Protein 7W0Q (pdb70)

Solvent-accessible surface area: 8941 Å² total; per-residue (Å²): 77,112,153,31,150,2,52,2,36,64,54,5,2,1,25,109,15,70,38,39,182,74,52,28,9,4,122,15,11,143,187,54,125,147,68,88,146,57,121,44,13,2,70,39,3,5,0,0,2,1,66,64,18,14,83,82,19,93,31,21,7,37,0,44,7,3,83,134,56,4,0,0,0,1,0,0,60,54,65,3,106,31,90,28,77,2,66,19,22,26,113,50,0,1,18,0,1,9,9,17,55,63,82,20,36,0,7,30,40,126,132,78,32,87,31,122,15,62,106,0,48,76,0,58,0,13,0,10,30,125,83,2,9,0,13,0,50,0,31,107,87,92,66,105,14,53,43,12,159,36,120,36,180,67,110,0,19,0,0,2,0,0,7,22,71,48,7,77,0,68,6,88,98,206,74,82,79,166,94,8,93,86,2

Foldseek 3Di:
DEEDDWAWDVQQFAQQWDADPRRFKIFGHDDGDPDDDDQNHQHPFGKIWTPDWDDAFKYKFKKFKWQDFFKKWAKFFSVQHRPDDDDCEVVSGHFIWGQHPNFIWGRHPPDTHTWDDPGAGMKMWMAHQPQAKIWIARPVVRHTTDMDGGNDDHIMTIMMGGGDRPIMMGGDD/DDDDDVVVVD

CATH classification: 2.60.120.920

GO terms:
  GO:0061630 ubiquitin protein ligase activity (F, IDA)
  GO:0005737 cytoplasm (C, IDA)
  GO:0140374 antiviral innate immune response (P, IDA)
  GO:0061630 ubiquitin protein ligase activity (F, EXP)
  GO:0005634 nucleus (C, EXP)
  GO:0005737 cytoplasm (C, EXP)
  GO:0005794 Golgi apparatus (C, EXP)
  GO:0005515 protein binding (F, IPI)
  GO:0005634 nucleus (C, IDA)

Nearest PDB structures (foldseek):
  7y3c-assembly1_A  TM=9.987E-01  e=6.145E-33  Homo sapiens
  7y3a-assembly2_C  TM=9.945E-01  e=2.227E-32  Homo sapiens
  7y3a-assembly1_B  TM=9.935E-01  e=2.000E-32  Homo sapiens
  8a5m-assembly2_B  TM=9.994E-01  e=1.308E-31  Homo sapiens
  7ovx-assembly1_A  TM=9.988E-01  e=5.874E-31  Homo sapiens

B-factor: mean 15.02, std 7.55, range [5.85, 55.12]

Sequence (183 aa):
EEKVELTLDPDTANPRLILSLDLKGVRLGERAQDLPNHPCRFDTNTRVLASCGFSSGRHHWEVEVGSKDGWAFGVARESVRRKGLTPFTPEEGVWALQLNGGQYWAVTSPERSPLSCGHLSRVRVALDLEVGAVSFYAVEDMRHLYTFRVNFQERRVFPLFSVCSTGTYLRIWPVGTTLEALFQ

Secondary structure (DSSP, 8-state):
--B----B-TTTS-TTEEE-TTS-EEEE-SS---PPP-TTS-SSS-EEEBS--BSSSEEEEEEEE-SSS-EEEEEEETT---SS----SGGGTEEEEEEETTEEEE--SSS-EE------SEEEEE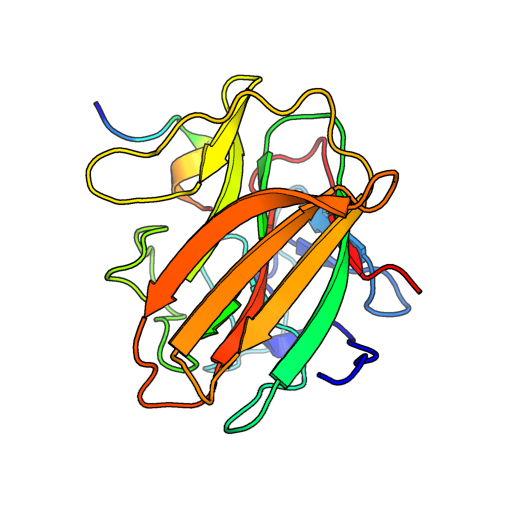EETTTTEEEEEETTTTEEEEEEE----S-EEEEEEE-STT--EEE--/----TGGGG-

Radius of gyration: 14.8 Å; Cα contacts (8 Å, |Δi|>4): 487; chains: 2; bounding box: 40×33×38 Å

Structure (mmCIF, N/CA/C/O backbone):
data_7W0Q
#
_entry.id   7W0Q
#
_cell.length_a   70.486
_cell.length_b   53.178
_cell.length_c   46.744
_cell.angle_alpha   90.000
_cell.angle_beta   91.437
_cell.angle_gamma   90.000
#
_symmetry.space_group_name_H-M   'C 1 2 1'
#
loop_
_entity.id
_entity.type
_entity.pdbx_description
1 polymer 'E3 ubiquitin-protein ligase TRIM7'
2 polymer peptide
3 water water
#
loop_
_atom_site.group_PDB
_atom_site.id
_atom_site.type_symbol
_atom_site.label_atom_id
_atom_site.label_alt_id
_atom_site.label_comp_id
_atom_site.label_asym_id
_atom_site.label_entity_id
_atom_site.label_seq_id
_atom_site.pdbx_PDB_ins_code
_atom_site.Cartn_x
_atom_site.Cartn_y
_atom_site.Cartn_z
_atom_site.occupancy
_atom_site.B_iso_or_equiv
_atom_site.auth_seq_id
_atom_site.auth_comp_id
_atom_site.auth_asym_id
_atom_site.auth_atom_id
_atom_site.pdbx_PDB_model_num
ATOM 1 N N . GLU A 1 2 ? 32.08400 9.91948 2.74768 1.000 43.78518 339 GLU A N 1
ATOM 2 C CA . GLU A 1 2 ? 30.75845 10.49018 2.95840 1.000 41.10446 339 GLU A CA 1
ATOM 3 C C . GLU A 1 2 ? 30.09967 10.78451 1.62374 1.000 43.81993 339 GLU A C 1
ATOM 4 O O . GLU A 1 2 ? 30.75229 10.73941 0.58317 1.000 51.88602 339 GLU A O 1
ATOM 10 N N . GLU A 1 3 ? 28.80878 11.11131 1.65593 1.000 33.95888 340 GLU A N 1
ATOM 11 C CA . GLU A 1 3 ? 28.06987 11.35559 0.42006 1.000 32.83642 340 GLU A CA 1
ATOM 12 C C . GLU A 1 3 ? 26.86728 12.24189 0.70473 1.000 23.50032 340 GLU A C 1
ATOM 13 O O . GLU A 1 3 ? 26.01963 11.90420 1.54163 1.000 21.06685 340 GLU A O 1
ATOM 19 N N . LYS A 1 4 ? 26.79529 13.37037 0.00778 1.000 21.45175 341 LYS A N 1
ATOM 20 C CA . LYS A 1 4 ? 25.64251 14.25284 0.10204 1.000 20.33614 341 LYS A CA 1
ATOM 21 C C . LYS A 1 4 ? 24.43127 13.58849 -0.53383 1.000 17.94254 341 LYS A C 1
ATOM 22 O O . LYS A 1 4 ? 24.52405 13.02223 -1.62602 1.000 20.72036 341 LYS A O 1
ATOM 28 N N . VAL A 1 5 ? 23.28161 13.66099 0.14776 1.000 17.50610 342 VAL A N 1
ATOM 29 C CA . VAL A 1 5 ? 22.05640 13.05594 -0.36451 1.000 17.42463 342 VAL A CA 1
ATOM 30 C C . VAL A 1 5 ? 20.97721 14.12364 -0.48466 1.000 17.98447 342 VAL A C 1
ATOM 31 O O . VAL A 1 5 ? 20.89260 15.04903 0.33449 1.000 18.38765 342 VAL A O 1
ATOM 35 N N . GLU A 1 6 ? 20.13877 13.97545 -1.51688 1.000 19.40442 343 GLU A N 1
ATOM 36 C CA . GLU A 1 6 ? 18.99989 14.85359 -1.76909 1.000 17.76208 343 GLU A CA 1
ATOM 37 C C . GLU A 1 6 ? 17.74377 14.11695 -1.32813 1.000 17.95282 343 GLU A C 1
ATOM 38 O O . GLU A 1 6 ? 17.32560 13.14802 -1.97271 1.000 20.26670 343 GLU A O 1
ATOM 44 N N . LEU A 1 7 ? 17.13174 14.58231 -0.24547 1.000 14.40198 344 LEU A N 1
ATOM 45 C CA . LEU A 1 7 ? 16.02285 13.87062 0.37621 1.000 12.62959 344 LEU A CA 1
ATOM 46 C C . LEU A 1 7 ? 14.68915 14.52031 0.03771 1.000 12.61823 344 LEU A C 1
ATOM 47 O O . LEU A 1 7 ? 14.60054 15.73360 -0.16310 1.000 12.92119 344 LEU A O 1
ATOM 52 N N . THR A 1 8 ? 13.64022 13.69631 0.01845 1.000 11.01070 345 THR A N 1
ATOM 53 C CA . THR A 1 8 ? 12.26730 14.18363 0.01694 1.000 11.55008 345 THR A CA 1
ATOM 54 C C . THR A 1 8 ? 11.48163 13.45380 1.10201 1.000 10.52949 345 THR A C 1
ATOM 55 O O . THR A 1 8 ? 11.72284 12.27017 1.36236 1.000 11.51285 345 THR A O 1
ATOM 59 N N . LEU A 1 9 ? 10.55766 14.17351 1.73652 1.000 9.94334 346 LEU A N 1
ATOM 60 C CA . LEU A 1 9 ? 9.69339 13.57845 2.74286 1.000 9.79457 346 LEU A CA 1
ATOM 61 C C . LEU A 1 9 ? 8.75305 12.56079 2.10147 1.000 10.34957 346 LEU A C 1
ATOM 62 O O . LEU A 1 9 ? 8.30558 12.72288 0.96342 1.000 12.05739 346 LEU A O 1
ATOM 67 N N . ASP A 1 10 ? 8.44724 11.49315 2.84769 1.000 10.44173 347 ASP A N 1
ATOM 68 C CA . ASP A 1 10 ? 7.55738 10.43701 2.37989 1.000 9.61688 347 ASP A CA 1
ATOM 69 C C . ASP A 1 10 ? 6.16666 10.72302 2.93681 1.000 9.82657 347 ASP A C 1
ATOM 70 O O . ASP A 1 10 ? 5.91857 10.49131 4.13741 1.000 9.62202 347 ASP A O 1
ATOM 75 N N . PRO A 1 11 ? 5.22291 11.23357 2.13666 1.000 9.55367 348 PRO A N 1
ATOM 76 C CA . PRO A 1 11 ? 3.93308 11.66190 2.71231 1.000 11.66097 348 PRO A CA 1
ATOM 77 C C . PRO A 1 11 ? 3.09217 10.51670 3.23642 1.000 10.72637 348 PRO A C 1
ATOM 78 O O . PRO A 1 11 ? 2.17852 10.75426 4.03823 1.000 14.18560 348 PRO A O 1
ATOM 82 N N . ASP A 1 12 ? 3.38519 9.28265 2.86479 1.000 10.85822 349 ASP A N 1
ATOM 83 C CA . ASP A 1 12 ? 2.64902 8.16345 3.43230 1.000 11.29329 349 ASP A CA 1
ATOM 84 C C . ASP A 1 12 ? 3.13495 7.76780 4.82526 1.000 9.41947 349 ASP A C 1
ATOM 85 O O . ASP A 1 12 ? 2.40736 7.06291 5.54014 1.000 10.62575 349 ASP A O 1
ATOM 90 N N . THR A 1 13 ? 4.32450 8.20356 5.24012 1.000 8.81836 350 THR A N 1
ATOM 91 C CA . THR A 1 13 ? 4.72333 8.01007 6.62894 1.000 8.49938 350 THR A CA 1
ATOM 92 C C . THR A 1 13 ? 4.19412 9.10271 7.53427 1.000 7.31099 350 THR A C 1
ATOM 93 O O . THR A 1 13 ? 4.13635 8.90976 8.74678 1.000 7.64474 350 THR A O 1
ATOM 97 N N . ALA A 1 14 ? 3.81162 10.23940 6.98562 1.000 8.21659 351 ALA A N 1
ATOM 98 C CA . ALA A 1 14 ? 3.57802 11.42702 7.79321 1.000 7.82154 351 ALA A CA 1
ATOM 99 C C . ALA A 1 14 ? 2.30765 11.29345 8.63170 1.000 7.12782 351 ALA A C 1
ATOM 100 O O . ALA A 1 14 ? 1.22989 10.95235 8.12874 1.000 7.88919 351 ALA A O 1
ATOM 102 N N . ASN A 1 15 ? 2.42426 11.64336 9.90928 1.000 7.37265 352 ASN A N 1
ATOM 103 C CA . ASN A 1 15 ? 1.25152 11.83241 10.73536 1.000 7.93847 352 ASN A CA 1
ATOM 104 C C . ASN A 1 15 ? 0.27253 12.75465 10.01339 1.000 7.33866 352 ASN A C 1
ATOM 105 O O . ASN A 1 15 ? 0.68712 13.74652 9.40187 1.000 7.63936 352 ASN A O 1
ATOM 110 N N . PRO A 1 16 ? -1.02065 12.44214 10.03615 1.000 7.82136 353 PRO A N 1
ATOM 111 C CA . PRO A 1 16 ? -1.96682 13.17708 9.19507 1.000 8.16795 353 PRO A CA 1
ATOM 112 C C . PRO A 1 16 ? -2.21882 14.60914 9.63330 1.000 8.00979 353 PRO A C 1
ATOM 113 O O . PRO A 1 16 ? -2.91773 15.32963 8.91034 1.000 9.32640 353 PRO A O 1
ATOM 117 N N . ARG A 1 17 ? -1.66840 15.04885 10.78308 1.000 8.01252 354 ARG A N 1
ATOM 118 C CA . ARG A 1 17 ? -1.72236 16.43970 11.20813 1.000 8.54470 354 ARG A CA 1
ATOM 119 C C . ARG A 1 17 ? -0.61082 17.26241 10.58384 1.000 8.15567 354 ARG A C 1
ATOM 120 O O . ARG A 1 17 ? -0.66841 18.48765 10.61357 1.000 9.43892 354 ARG A O 1
ATOM 128 N N . LEU A 1 18 ? 0.43248 16.61581 10.07083 1.000 8.77132 355 LEU A N 1
ATOM 129 C CA . LEU A 1 18 ? 1.55733 17.35358 9.52084 1.000 8.75206 355 LEU A CA 1
ATOM 130 C C . LEU A 1 18 ? 1.19802 17.95690 8.17047 1.000 8.10896 355 LEU A C 1
ATOM 131 O O . LEU A 1 18 ? 0.49716 17.34261 7.35384 1.000 10.19611 355 LEU A O 1
ATOM 136 N N . ILE A 1 19 ? 1.69436 19.15844 7.93146 1.000 8.70052 356 ILE A N 1
ATOM 137 C CA . ILE A 1 19 ? 1.51113 19.86056 6.66854 1.000 9.11070 356 ILE A CA 1
ATOM 138 C C . ILE A 1 19 ? 2.84407 19.82861 5.94754 1.000 8.92868 356 ILE A C 1
ATOM 139 O O . ILE A 1 19 ? 3.83507 20.38953 6.43662 1.000 9.53417 356 ILE A O 1
ATOM 144 N N . LEU A 1 20 ? 2.88170 19.15817 4.80365 1.000 9.72544 357 LEU A N 1
ATOM 145 C CA . LEU A 1 20 ? 4.10714 19.00016 4.02615 1.000 9.93018 357 LEU A CA 1
ATOM 146 C C . LEU A 1 20 ? 4.07213 19.94757 2.84249 1.000 9.20275 357 LEU A C 1
ATOM 147 O O . LEU A 1 20 ? 3.04258 20.07806 2.16546 1.000 11.14075 357 LEU A O 1
ATOM 152 N N . SER A 1 21 ? 5.20605 20.58576 2.57791 1.000 10.14661 358 SER A N 1
ATOM 153 C CA . SER A 1 21 ? 5.26873 21.45361 1.41157 1.000 11.19255 358 SER A CA 1
ATOM 154 C C . SER A 1 21 ? 5.07412 20.63281 0.13193 1.000 9.75463 358 SER A C 1
ATOM 155 O O . SER A 1 21 ? 5.30510 19.42635 0.08606 1.000 11.23485 358 SER A O 1
ATOM 158 N N . LEU A 1 22 ? 4.67148 21.32085 -0.94440 1.000 11.55367 359 LEU A N 1
ATOM 159 C CA . LEU A 1 22 ? 4.43925 20.64744 -2.22518 1.000 12.27547 359 LEU A CA 1
ATOM 160 C C . LEU A 1 22 ? 5.69486 19.93879 -2.71102 1.000 12.36639 359 LEU A C 1
ATOM 161 O O . LEU A 1 22 ? 5.62258 18.80876 -3.21475 1.000 13.25204 359 LEU A O 1
ATOM 166 N N . ASP A 1 23 ? 6.85504 20.57541 -2.54757 1.000 11.41217 360 ASP A N 1
ATOM 167 C CA . ASP A 1 23 ? 8.12191 19.98660 -2.97566 1.000 12.67119 360 ASP A CA 1
ATOM 168 C C . ASP A 1 23 ? 8.63805 18.93421 -2.00570 1.000 11.89142 360 ASP A C 1
ATOM 169 O O . ASP A 1 23 ? 9.73963 18.42208 -2.20836 1.000 11.85781 360 ASP A O 1
ATOM 174 N N . LEU A 1 24 ? 7.89184 18.62368 -0.94884 1.000 11.56609 361 LEU A N 1
ATOM 175 C CA . LEU A 1 24 ? 8.22203 17.53419 -0.03140 1.000 11.17764 361 LEU A CA 1
ATOM 176 C C . LEU A 1 24 ? 9.53382 17.77681 0.71136 1.000 10.39179 361 LEU A C 1
ATOM 177 O O . LEU A 1 24 ? 10.21376 16.82941 1.11076 1.000 12.21759 361 LEU A O 1
ATOM 182 N N . LYS A 1 25 ? 9.88879 19.04478 0.92091 1.000 10.82276 362 LYS A N 1
ATOM 183 C CA . LYS A 1 25 ? 11.05258 19.41104 1.71415 1.000 10.72812 362 LYS A CA 1
ATOM 184 C C . LYS A 1 25 ? 10.69421 19.91409 3.09973 1.000 9.61992 362 LYS A C 1
ATOM 185 O O . LYS A 1 25 ? 11.47340 19.69492 4.03078 1.000 10.53880 362 LYS A O 1
ATOM 191 N N . GLY A 1 26 ? 9.57671 20.61304 3.24827 1.000 10.10609 363 GLY A N 1
ATOM 192 C CA . GLY A 1 26 ? 9.23409 21.28408 4.49036 1.000 9.42106 363 GLY A CA 1
ATOM 193 C C . GLY A 1 26 ? 8.10909 20.59265 5.23715 1.000 9.05364 363 GLY A C 1
ATOM 194 O O . GLY A 1 26 ? 7.20781 19.99649 4.63051 1.000 9.63881 363 GLY A O 1
ATOM 195 N N . VAL A 1 27 ? 8.14569 20.69984 6.56709 1.000 8.64083 364 VAL A N 1
ATOM 196 C CA . VAL A 1 27 ? 7.10640 20.14582 7.42306 1.000 9.03956 364 VAL A CA 1
ATOM 197 C C . VAL A 1 27 ? 6.78691 21.09039 8.57832 1.000 8.61899 364 VAL A C 1
ATOM 198 O O . VAL A 1 27 ? 7.68336 21.64845 9.22157 1.000 8.89409 364 VAL A O 1
ATOM 202 N N . ARG A 1 28 ? 5.48938 21.27258 8.82610 1.000 8.86752 365 ARG A N 1
ATOM 203 C CA . ARG A 1 28 ? 4.97241 21.96085 10.00037 1.000 9.22802 365 ARG A CA 1
ATOM 204 C C . ARG A 1 28 ? 3.77003 21.18060 10.50593 1.000 8.47413 365 ARG A C 1
ATOM 205 O O . ARG A 1 28 ? 3.35797 20.19320 9.89660 1.000 9.60107 365 ARG A O 1
ATOM 213 N N . LEU A 1 29 ? 3.23178 21.59495 11.65331 1.000 9.32915 366 LEU A N 1
ATOM 214 C CA . LEU A 1 29 ? 2.10212 20.92575 12.28317 1.000 8.46886 366 LEU A CA 1
ATOM 215 C C . LEU A 1 29 ? 0.84825 21.74303 12.07941 1.000 10.86683 366 LEU A C 1
ATOM 216 O O . LEU A 1 29 ? 0.81686 22.93347 12.40328 1.000 11.78740 366 LEU A O 1
ATOM 221 N N . GLY A 1 30 ? -0.17012 21.10165 11.54487 1.000 11.52214 367 GLY A N 1
ATOM 222 C CA . GLY A 1 30 ? -1.43408 21.76136 11.35855 1.000 16.26347 367 GLY A CA 1
ATOM 223 C C . GLY A 1 30 ? -2.31135 21.50073 12.52442 1.000 16.14394 367 GLY A C 1
ATOM 224 O O . GLY A 1 30 ? -2.07934 20.64402 13.36584 1.000 16.10853 367 GLY A O 1
ATOM 225 N N . GLU A 1 31 ? -3.38588 22.26896 12.60243 1.000 21.22490 368 GLU A N 1
ATOM 226 C CA . GLU A 1 31 ? -4.41837 21.98675 13.58433 1.000 25.21104 368 GLU A CA 1
ATOM 227 C C . GLU A 1 31 ? -5.36578 20.96599 12.96244 1.000 22.22419 368 GLU A C 1
ATOM 228 O O . GLU A 1 31 ? -6.00057 21.23721 11.93495 1.000 31.45166 368 GLU A O 1
ATOM 234 N N . ARG A 1 32 ? -5.39885 19.77421 13.55776 1.000 18.53346 369 ARG A N 1
ATOM 235 C CA . ARG A 1 32 ? -6.21250 18.63105 13.15911 1.000 19.37032 369 ARG A CA 1
ATOM 236 C C . ARG A 1 32 ? -5.65874 17.82941 11.98078 1.000 13.24382 369 ARG A C 1
ATOM 237 O O . ARG A 1 32 ? -4.91155 18.32099 11.12357 1.000 16.10435 369 ARG A O 1
ATOM 245 N N . ALA A 1 33 ? -6.02990 16.56192 11.96654 1.000 14.07384 370 ALA A N 1
ATOM 246 C CA . ALA A 1 33 ? -5.60544 15.60737 10.96324 1.000 12.35010 370 ALA A CA 1
ATOM 247 C C . ALA A 1 33 ? -6.48601 15.71353 9.72936 1.000 12.17672 370 ALA A C 1
ATOM 248 O O . ALA A 1 33 ? -7.68123 16.01758 9.81616 1.000 15.08249 370 ALA A O 1
ATOM 250 N N . GLN A 1 34 ? -5.88134 15.45230 8.57113 1.000 11.95323 371 GLN A N 1
ATOM 251 C CA . GLN A 1 34 ? -6.61489 15.26844 7.33081 1.000 12.52058 371 GLN A CA 1
ATOM 252 C C . GLN A 1 34 ? -6.94109 13.79329 7.16269 1.000 11.87257 371 GLN A C 1
ATOM 253 O O . GLN A 1 34 ? -6.33912 12.91905 7.79183 1.000 12.48977 371 GLN A O 1
ATOM 259 N N . ASP A 1 35 ? -7.91463 13.51671 6.30001 1.000 13.66468 372 ASP A N 1
ATOM 260 C CA . ASP A 1 35 ? -8.34945 12.14658 6.03511 1.000 14.10479 372 ASP A CA 1
ATOM 261 C C . ASP A 1 35 ? -7.41468 11.55340 4.98145 1.000 16.12239 372 ASP A C 1
ATOM 262 O O . ASP A 1 35 ? -7.70809 11.50228 3.78350 1.000 19.32284 372 ASP A O 1
ATOM 267 N N . LEU A 1 36 ? -6.26977 11.08534 5.43948 1.000 14.54060 373 LEU A N 1
ATOM 268 C CA . LEU A 1 36 ? -5.27675 10.53406 4.53830 1.000 14.57183 373 LEU A CA 1
ATOM 269 C C . LEU A 1 36 ? -5.40892 9.02150 4.43297 1.000 12.63458 373 LEU A C 1
ATOM 270 O O . LEU A 1 36 ? -5.91022 8.35292 5.34587 1.000 13.76008 373 LEU A O 1
ATOM 275 N N . PRO A 1 37 ? -4.92896 8.43642 3.33820 1.000 12.72006 374 PRO A N 1
ATOM 276 C CA . PRO A 1 37 ? -5.08238 6.98974 3.14953 1.000 11.78401 374 PRO A CA 1
ATOM 277 C C . PRO A 1 37 ? -4.31560 6.17162 4.17736 1.000 11.33331 374 PRO A C 1
ATOM 278 O O . PRO A 1 37 ? -3.27170 6.58351 4.70000 1.000 12.16971 374 PRO A O 1
ATOM 282 N N . ASN A 1 38 ? -4.82289 4.96118 4.39946 1.000 12.33819 375 ASN A N 1
ATOM 283 C CA . ASN A 1 38 ? -4.26678 4.04661 5.39126 1.000 13.31914 375 ASN A CA 1
ATOM 284 C C . ASN A 1 38 ? -2.99221 3.41068 4.87609 1.000 12.35783 375 ASN A C 1
ATOM 285 O O . ASN A 1 38 ? -2.97884 2.82121 3.78842 1.000 13.92140 375 ASN A O 1
ATOM 290 N N . HIS A 1 39 ? -1.92683 3.47085 5.68138 1.000 10.63758 376 HIS A N 1
ATOM 291 C CA . HIS A 1 39 ? -0.74318 2.70915 5.36121 1.000 10.34851 376 HIS A CA 1
ATOM 292 C C . HIS A 1 39 ? -0.08958 2.22486 6.63535 1.000 8.45523 376 HIS A C 1
ATOM 293 O O . HIS A 1 39 ? 0.01886 2.99793 7.59817 1.000 8.43523 376 HIS A O 1
ATOM 300 N N . PRO A 1 40 ? 0.44879 1.00707 6.63400 1.000 8.87649 377 PRO A N 1
ATOM 301 C CA . PRO A 1 40 ? 1.19784 0.54765 7.80958 1.000 9.52300 377 PRO A CA 1
ATOM 302 C C . PRO A 1 40 ? 2.34260 1.46845 8.17747 1.000 8.26444 377 PRO A C 1
ATOM 303 O O . PRO A 1 40 ? 2.65621 1.58082 9.37578 1.000 9.01998 377 PRO A O 1
ATOM 307 N N . CYS A 1 41 ? 2.97509 2.11694 7.20625 1.000 8.53699 378 CYS A N 1
ATOM 308 C CA . CYS A 1 41 ? 4.11931 2.94564 7.52337 1.000 9.43446 378 CYS A CA 1
ATOM 309 C C . CYS A 1 41 ? 3.74961 4.28195 8.15096 1.000 8.58997 378 CYS A C 1
ATOM 310 O O . CYS A 1 41 ? 4.65922 4.98599 8.59540 1.000 8.75793 378 CYS A O 1
ATOM 313 N N . ARG A 1 42 ? 2.46332 4.65320 8.20116 1.000 7.41738 379 ARG A N 1
ATOM 314 C CA . ARG A 1 42 ? 2.09305 5.99122 8.64288 1.000 7.12573 379 ARG A CA 1
ATOM 315 C C . ARG A 1 42 ? 2.11682 6.08398 10.16635 1.000 7.00027 379 ARG A C 1
ATOM 316 O O . ARG A 1 42 ? 1.44001 5.32281 10.85077 1.000 7.82497 379 ARG A O 1
ATOM 324 N N . PHE A 1 43 ? 2.85654 7.05742 10.68953 1.000 6.86678 380 PHE A N 1
ATOM 325 C CA . PHE A 1 43 ? 2.77852 7.39361 12.10742 1.000 6.49446 380 PHE A CA 1
ATOM 326 C C . PHE A 1 43 ? 1.38530 7.91597 12.42630 1.000 7.14318 380 PHE A C 1
ATOM 327 O O . PHE A 1 43 ? 0.95784 8.93266 11.87893 1.000 9.61199 380 PHE A O 1
ATOM 335 N N . ASP A 1 44 ? 0.65365 7.24103 13.30589 1.000 7.43448 381 ASP A N 1
ATOM 336 C CA . ASP A 1 44 ? -0.72918 7.64770 13.54003 1.000 7.42045 381 ASP A CA 1
ATOM 337 C C . ASP A 1 44 ? -0.93384 8.47426 14.79615 1.000 7.03405 381 ASP A C 1
ATOM 338 O O . ASP A 1 44 ? -2.03602 8.98273 15.00490 1.000 8.61079 381 ASP A O 1
ATOM 343 N N . THR A 1 45 ? 0.08787 8.63998 15.61732 1.000 7.18427 382 THR A N 1
ATOM 344 C CA . THR A 1 45 ? -0.05976 9.29502 16.91315 1.000 7.47445 382 THR A CA 1
ATOM 345 C C . THR A 1 45 ? 1.05760 10.31206 17.11698 1.000 7.39646 382 THR A C 1
ATOM 346 O O . THR A 1 45 ? 0.79560 11.50383 17.29734 1.000 8.62508 382 THR A O 1
ATOM 350 N N . ASN A 1 46 ? 2.30371 9.86703 17.05100 1.000 6.89839 383 ASN A N 1
ATOM 351 C CA . ASN A 1 46 ? 3.42837 10.79278 17.13468 1.000 6.35836 383 ASN A CA 1
ATOM 352 C C . ASN A 1 46 ? 3.52423 11.58756 15.84157 1.000 6.63261 383 ASN A C 1
ATOM 353 O O . ASN A 1 46 ? 3.20542 11.09468 14.75524 1.000 7.05536 383 ASN A O 1
ATOM 358 N N . THR A 1 47 ? 3.98370 12.82129 15.96313 1.000 6.90055 384 THR A N 1
ATOM 359 C CA . THR A 1 47 ? 3.93243 13.81420 14.88711 1.000 6.78467 384 THR A CA 1
ATOM 360 C C . THR A 1 47 ? 5.18129 13.75334 14.00846 1.000 5.84713 384 THR A C 1
ATOM 361 O O . THR A 1 47 ? 5.90858 14.73455 13.85222 1.000 7.34372 384 THR A O 1
ATOM 365 N N . ARG A 1 48 ? 5.41226 12.58375 13.40760 1.000 6.35400 385 ARG A N 1
ATOM 366 C CA . ARG A 1 48 ? 6.65510 12.26683 12.71589 1.000 7.17563 385 ARG A CA 1
ATOM 367 C C . ARG A 1 48 ? 6.42623 12.01561 11.22819 1.000 6.37542 385 ARG A C 1
ATOM 368 O O . ARG A 1 48 ? 5.32213 11.64717 10.79458 1.000 6.93569 385 ARG A O 1
ATOM 376 N N . VAL A 1 49 ? 7.50440 12.19154 10.46392 1.000 6.50440 386 VAL A N 1
ATOM 377 C CA . VAL A 1 49 ? 7.56670 11.85040 9.04689 1.000 7.21315 386 VAL A CA 1
ATOM 378 C C . VAL A 1 49 ? 9.00182 11.44200 8.75572 1.000 6.65855 386 VAL A C 1
ATOM 379 O O . VAL A 1 49 ? 9.94366 11.98150 9.35285 1.000 7.08421 386 VAL A O 1
ATOM 383 N N . LEU A 1 50 ? 9.17060 10.47680 7.85129 1.000 7.22725 387 LEU A N 1
ATOM 384 C CA . LEU A 1 50 ? 10.48137 10.03031 7.39457 1.000 8.23061 387 LEU A CA 1
ATOM 385 C C . LEU A 1 50 ? 10.71702 10.49642 5.96533 1.000 7.89104 387 LEU A C 1
ATOM 386 O O . LEU A 1 50 ? 9.77620 10.77530 5.22509 1.000 8.72313 387 LEU A O 1
ATOM 391 N N . ALA A 1 51 ? 11.98693 10.57726 5.57667 1.000 8.32550 388 ALA A N 1
ATOM 392 C CA . ALA A 1 51 ? 12.29797 10.67073 4.15757 1.000 8.74146 388 ALA A CA 1
ATOM 393 C C . ALA A 1 51 ? 11.89237 9.38411 3.42981 1.000 9.49939 388 ALA A C 1
ATOM 394 O O . ALA A 1 51 ? 11.71873 8.31447 4.01389 1.000 10.61721 388 ALA A O 1
ATOM 396 N N . SER A 1 52 ? 11.79067 9.49578 2.10664 1.000 9.89148 389 SER A N 1
ATOM 397 C CA . SER A 1 52 ? 11.42407 8.34665 1.29238 1.000 11.98972 389 SER A CA 1
ATOM 398 C C . SER A 1 52 ? 12.57547 7.37739 1.11649 1.000 12.76567 389 SER A C 1
ATOM 399 O O . SER A 1 52 ? 12.34923 6.21758 0.74945 1.000 18.03000 389 SER A O 1
ATOM 402 N N . CYS A 1 53 ? 13.79989 7.82301 1.34659 1.000 12.89093 390 CYS A N 1
ATOM 403 C CA . CYS A 1 53 ? 14.99138 7.01887 1.13521 1.000 14.69519 390 CYS A CA 1
ATOM 404 C C . CYS A 1 53 ? 15.65563 6.76389 2.47806 1.000 12.21614 390 CYS A C 1
ATOM 405 O O . CYS A 1 53 ? 15.78507 7.67949 3.29828 1.000 14.06849 390 CYS A O 1
ATOM 408 N N . GLY A 1 54 ? 15.99322 5.50470 2.73451 1.000 14.31071 391 GLY A N 1
ATOM 409 C CA . GLY A 1 54 ? 16.74633 5.11321 3.89770 1.000 15.49230 391 GLY A CA 1
ATOM 410 C C . GLY A 1 54 ? 18.08837 4.57271 3.44566 1.000 14.72008 391 GLY A C 1
ATOM 411 O O . GLY A 1 54 ? 18.35994 4.43077 2.24717 1.000 18.44951 391 GLY A O 1
ATOM 412 N N . PHE A 1 55 ? 18.90490 4.21709 4.41783 1.000 12.73027 392 PHE A N 1
ATOM 413 C CA . PHE A 1 55 ? 20.28479 3.85480 4.13420 1.000 14.65786 392 PHE A CA 1
ATOM 414 C C . PHE A 1 55 ? 20.62385 2.58787 4.88742 1.000 16.80520 392 PHE A C 1
ATOM 415 O O . PHE A 1 55 ? 20.31343 2.45923 6.07371 1.000 15.97976 392 PHE A O 1
ATOM 423 N N . SER A 1 56 ? 21.27067 1.65394 4.19077 1.000 19.38148 393 SER A N 1
ATOM 424 C CA . SER A 1 56 ? 21.66380 0.38384 4.77414 1.000 20.72113 393 SER A CA 1
ATOM 425 C C . SER A 1 56 ? 23.16937 0.24099 4.93611 1.000 22.83752 393 SER A C 1
ATOM 426 O O . SER A 1 56 ? 23.61300 -0.62590 5.69488 1.000 27.70168 393 SER A O 1
ATOM 429 N N . SER A 1 57 ? 23.95546 1.07925 4.26332 1.000 20.83478 394 SER A N 1
ATOM 430 C CA . SER A 1 57 ? 25.40846 1.03623 4.35246 1.000 19.74671 394 SER A CA 1
ATOM 431 C C . SER A 1 57 ? 25.95071 2.41087 3.99898 1.000 22.43700 394 SER A C 1
ATOM 432 O O . SER A 1 57 ? 25.24308 3.25310 3.43728 1.000 23.73287 394 SER A O 1
ATOM 435 N N . GLY A 1 58 ? 27.21681 2.62783 4.33344 1.000 21.84774 395 GLY A N 1
ATOM 436 C CA . GLY A 1 58 ? 27.92436 3.80033 3.87081 1.000 20.29055 395 GLY A CA 1
ATOM 437 C C . GLY A 1 58 ? 27.71493 5.02023 4.74208 1.000 18.21032 395 GLY A C 1
ATOM 438 O O . GLY A 1 58 ? 27.14622 4.97782 5.83864 1.000 20.62572 395 GLY A O 1
ATOM 439 N N . ARG A 1 59 ? 28.20642 6.14017 4.22305 1.000 18.75251 396 ARG A N 1
ATOM 440 C CA . ARG A 1 59 ? 28.19130 7.42246 4.91232 1.000 17.90991 396 ARG A CA 1
ATOM 441 C C . ARG A 1 59 ? 27.34476 8.37368 4.08345 1.000 18.92201 396 ARG A C 1
ATOM 442 O O . ARG A 1 59 ? 27.45827 8.40467 2.85259 1.000 20.34719 396 ARG A O 1
ATOM 450 N N . HIS A 1 60 ? 26.46103 9.11273 4.74503 1.000 15.51055 397 HIS A N 1
ATOM 451 C CA . HIS A 1 60 ? 25.55798 9.99807 4.03062 1.000 17.11331 397 HIS A CA 1
ATOM 452 C C . HIS A 1 60 ? 25.31794 11.22466 4.88934 1.000 16.65737 397 HIS A C 1
ATOM 453 O O . HIS A 1 60 ? 25.34365 11.14761 6.12041 1.000 16.85652 397 HIS A O 1
ATOM 460 N N . HIS A 1 61 ? 25.08826 12.36134 4.23828 1.000 13.93277 398 HIS A N 1
ATOM 461 C CA . HIS A 1 61 ? 24.79165 13.56605 5.00082 1.000 12.80409 398 HIS A CA 1
ATOM 462 C C . HIS A 1 61 ? 23.77466 14.42754 4.27281 1.000 12.41352 398 HIS A C 1
ATOM 463 O O . HIS A 1 61 ? 23.64372 14.37311 3.04373 1.000 14.27876 398 HIS A O 1
ATOM 470 N N . TRP A 1 62 ? 23.04527 15.21695 5.05663 1.000 11.86979 399 TRP A N 1
ATOM 471 C CA . TRP A 1 62 ? 22.05899 16.13434 4.52211 1.000 11.56984 399 TRP A CA 1
ATOM 472 C C . TRP A 1 62 ? 21.97191 17.30638 5.47581 1.000 11.28223 399 TRP A C 1
ATOM 473 O O . TRP A 1 62 ? 22.55104 17.28765 6.55912 1.000 11.51039 399 TRP A O 1
ATOM 484 N N . GLU A 1 63 ? 21.20965 18.31104 5.09482 1.000 10.53783 400 GLU A N 1
ATOM 485 C CA . GLU A 1 63 ? 21.08030 19.51241 5.89484 1.000 10.13296 400 GLU A CA 1
ATOM 486 C C . GLU A 1 63 ? 19.61795 19.80837 6.15655 1.000 9.76430 400 GLU A C 1
ATOM 487 O O . GLU A 1 63 ? 18.74630 19.55115 5.32092 1.000 10.60853 400 GLU A O 1
ATOM 493 N N . VAL A 1 64 ? 19.36268 20.38775 7.32280 1.000 9.73524 401 VAL A N 1
ATOM 494 C CA . VAL A 1 64 ? 18.01070 20.64406 7.79297 1.000 9.38633 401 VAL A CA 1
ATOM 495 C C . VAL A 1 64 ? 17.96893 22.06919 8.30871 1.000 9.10292 401 VAL A C 1
ATOM 496 O O . VAL A 1 64 ? 18.75306 22.44604 9.19020 1.000 10.53938 401 VAL A O 1
ATOM 500 N N . GLU A 1 65 ? 17.06576 22.86733 7.76235 1.000 9.75107 402 GLU A N 1
ATOM 501 C CA . GLU A 1 65 ? 16.79156 24.19443 8.27293 1.000 10.01371 402 GLU A CA 1
ATOM 502 C C . GLU A 1 65 ? 15.72650 24.08870 9.35729 1.000 9.84912 402 GLU A C 1
ATOM 503 O O . GLU A 1 65 ? 14.75815 23.33077 9.22093 1.000 10.33570 402 GLU A O 1
ATOM 509 N N . VAL A 1 66 ? 15.92382 24.81005 10.44960 1.000 9.55495 403 VAL A N 1
ATOM 510 C CA . VAL A 1 66 ? 15.12441 24.61213 11.65072 1.000 9.56998 403 VAL A CA 1
ATOM 511 C C . VAL A 1 66 ? 14.46864 25.92134 12.05857 1.000 10.26893 403 VAL A C 1
ATOM 512 O O . VAL A 1 66 ? 15.06397 26.99965 11.96390 1.000 11.29218 403 VAL A O 1
ATOM 516 N N . GLY A 1 67 ? 13.24139 25.81401 12.56147 1.000 10.13523 404 GLY A N 1
ATOM 517 C CA . GLY A 1 67 ? 12.55301 26.96298 13.08798 1.000 11.96818 404 GLY A CA 1
ATOM 518 C C . GLY A 1 67 ? 13.13260 27.43699 14.40542 1.000 10.57621 404 GLY A C 1
ATOM 519 O O . GLY A 1 67 ? 13.91186 26.75651 15.09304 1.000 10.24915 404 GLY A O 1
ATOM 520 N N . SER A 1 68 ? 12.75044 28.66054 14.74781 1.000 13.74344 405 SER A N 1
ATOM 521 C CA . SER A 1 68 ? 13.25894 29.26908 15.95492 1.000 14.33583 405 SER A CA 1
ATOM 522 C C . SER A 1 68 ? 12.38674 29.00817 17.17057 1.000 14.63066 405 SER A C 1
ATOM 523 O O . SER A 1 68 ? 12.82755 29.27325 18.28624 1.000 18.82576 405 SER A O 1
ATOM 526 N N . LYS A 1 69 ? 11.17097 28.47705 17.00337 1.000 14.10112 406 LYS A N 1
ATOM 527 C CA . LYS A 1 69 ? 10.27348 28.20173 18.11995 1.000 14.61087 406 LYS A CA 1
ATOM 528 C C . LYS A 1 69 ? 10.28171 26.71605 18.49665 1.000 12.31122 406 LYS A C 1
ATOM 529 O O . LYS A 1 69 ? 10.59080 25.85390 17.66806 1.000 11.53855 406 LYS A O 1
ATOM 535 N N . ASP A 1 70 ? 9.93033 26.43094 19.75782 1.000 12.52886 407 ASP A N 1
ATOM 536 C CA . ASP A 1 70 ? 9.84690 25.06304 20.28846 1.000 11.33902 407 ASP A CA 1
ATOM 537 C C . ASP A 1 70 ? 8.96150 24.18659 19.41209 1.000 8.71968 407 ASP A C 1
ATOM 538 O O . ASP A 1 70 ? 7.95701 24.63396 18.83198 1.000 9.43728 407 ASP A O 1
ATOM 543 N N . GLY A 1 71 ? 9.31645 22.90918 19.37143 1.000 8.29866 408 GLY A N 1
ATOM 544 C CA . GLY A 1 71 ? 8.40862 21.90017 18.86091 1.000 8.08230 408 GLY A CA 1
ATOM 545 C C . GLY A 1 71 ? 9.02422 20.92020 17.89188 1.000 6.62649 408 GLY A C 1
ATOM 546 O O . GLY A 1 71 ? 8.40237 19.89889 17.56702 1.000 7.82828 408 GLY A O 1
ATOM 547 N N . TRP A 1 72 ? 10.23323 21.15891 17.41888 1.000 7.66131 409 TRP A N 1
ATOM 548 C CA . TRP A 1 72 ? 10.84300 20.24804 16.46798 1.000 7.12588 409 TRP A CA 1
ATOM 549 C C . TRP A 1 72 ? 11.83317 19.29606 17.10759 1.000 6.60637 409 TRP A C 1
ATOM 550 O O . TRP A 1 72 ? 12.42266 19.56063 18.16040 1.000 6.54029 409 TRP A O 1
ATOM 561 N N . ALA A 1 73 ? 12.02977 18.18385 16.40052 1.000 6.36528 410 ALA A N 1
ATOM 562 C CA . ALA A 1 73 ? 13.09609 17.23706 16.65918 1.000 6.20194 410 ALA A CA 1
ATOM 563 C C . ALA A 1 73 ? 13.42651 16.55743 15.34069 1.000 6.15307 410 ALA A C 1
ATOM 564 O O . ALA A 1 73 ? 12.52316 16.32886 14.52613 1.000 6.82938 410 ALA A O 1
ATOM 566 N N . PHE A 1 74 ? 14.70173 16.24202 15.11385 1.000 6.20840 411 PHE A N 1
ATOM 567 C CA . PHE A 1 74 ? 15.05319 15.61555 13.84701 1.000 6.55865 411 PHE A CA 1
ATOM 568 C C . PHE A 1 74 ? 16.35393 14.85596 14.00619 1.000 5.98579 411 PHE A C 1
ATOM 569 O O . PHE A 1 74 ? 17.16999 15.14996 14.87644 1.000 6.46987 411 PHE A O 1
ATOM 577 N N . GLY A 1 75 ? 16.53000 13.86277 13.13839 1.000 6.46739 412 GLY A N 1
ATOM 578 C CA . GLY A 1 75 ? 17.75073 13.08899 13.13468 1.000 6.94378 412 GLY A CA 1
ATOM 579 C C . GLY A 1 75 ? 17.52397 11.88268 12.26598 1.000 7.06707 412 GLY A C 1
ATOM 580 O O . GLY A 1 75 ? 17.22912 12.00501 11.07394 1.000 7.07828 412 GLY A O 1
ATOM 581 N N . VAL A 1 76 ? 17.62287 10.69913 12.85191 1.000 7.12498 413 VAL A N 1
ATOM 582 C CA . VAL A 1 76 ? 17.37870 9.45743 12.13155 1.000 7.79272 413 VAL A CA 1
ATOM 583 C C . VAL A 1 76 ? 16.53423 8.51922 12.97508 1.000 7.50283 413 VAL A C 1
ATOM 584 O O . VAL A 1 76 ? 16.49155 8.61595 14.20611 1.000 7.92297 413 VAL A O 1
ATOM 588 N N . ALA A 1 77 ? 15.90970 7.56064 12.29115 1.000 7.78315 414 ALA A N 1
ATOM 589 C CA . ALA A 1 77 ? 15.13296 6.50025 12.92529 1.000 7.90760 414 ALA A CA 1
ATOM 590 C C . ALA A 1 77 ? 15.45689 5.16911 12.27223 1.000 8.36422 414 ALA A C 1
ATOM 591 O O . ALA A 1 77 ? 15.65228 5.10335 11.05944 1.000 9.37875 414 ALA A O 1
ATOM 593 N N . ARG A 1 78 ? 15.49069 4.11001 13.05926 1.000 8.23700 415 ARG A N 1
ATOM 594 C CA . ARG A 1 78 ? 15.56445 2.78700 12.45759 1.000 8.78255 415 ARG A CA 1
ATOM 595 C C . ARG A 1 78 ? 14.21379 2.46013 11.82644 1.000 8.05699 415 ARG A C 1
ATOM 596 O O . ARG A 1 78 ? 13.16163 2.87898 12.31822 1.000 8.15869 415 ARG A O 1
ATOM 604 N N . GLU A 1 79 ? 14.24099 1.72896 10.70439 1.000 8.30810 416 GLU A N 1
ATOM 605 C CA . GLU A 1 79 ? 13.01108 1.47669 9.96359 1.000 8.76087 416 GLU A CA 1
ATOM 606 C C . GLU A 1 79 ? 11.94599 0.84475 10.83439 1.000 8.10995 416 GLU A C 1
ATOM 607 O O . GLU A 1 79 ? 10.75275 1.14370 10.68084 1.000 8.55261 416 GLU A O 1
ATOM 613 N N . SER A 1 80 ? 12.35651 -0.03319 11.74961 1.000 8.21996 417 SER A N 1
ATOM 614 C CA . SER A 1 80 ? 11.41626 -0.72515 12.61500 1.000 8.50281 417 SER A CA 1
ATOM 615 C C . SER A 1 80 ? 10.79325 0.15498 13.70347 1.000 8.28723 417 SER A C 1
ATOM 616 O O . SER A 1 80 ? 10.01373 -0.37056 14.50741 1.000 9.22138 417 SER A O 1
ATOM 619 N N . VAL A 1 81 ? 11.11480 1.45022 13.75831 1.000 7.84052 418 VAL A N 1
ATOM 620 C CA . VAL A 1 81 ? 10.42992 2.33171 14.69634 1.000 7.53695 418 VAL A CA 1
ATOM 621 C C . VAL A 1 81 ? 8.92269 2.10966 14.58864 1.000 7.56236 418 VAL A C 1
ATOM 622 O O . VAL A 1 81 ? 8.35694 2.02477 13.49169 1.000 7.80002 418 VAL A O 1
ATOM 626 N N . ARG A 1 82 ? 8.26853 1.98213 15.73606 1.000 7.39389 419 ARG A N 1
ATOM 627 C CA . ARG A 1 82 ? 6.84593 1.66717 15.74683 1.000 7.26549 419 ARG A CA 1
ATOM 628 C C . ARG A 1 82 ? 6.03154 2.84149 15.21355 1.000 7.76486 419 ARG A C 1
ATOM 629 O O . ARG A 1 82 ? 6.26445 3.99299 15.59103 1.000 8.29113 419 ARG A O 1
ATOM 637 N N . ARG A 1 83 ? 5.10043 2.56504 14.29899 1.000 7.32809 420 ARG A N 1
ATOM 638 C CA . ARG A 1 83 ? 4.30716 3.60084 13.63612 1.000 7.47995 420 ARG A CA 1
ATOM 639 C C . ARG A 1 83 ? 2.92502 3.78248 14.25530 1.000 6.84719 420 ARG A C 1
ATOM 640 O O . ARG A 1 83 ? 2.39069 4.90468 14.26061 1.000 7.62959 420 ARG A O 1
ATOM 648 N N . LYS A 1 84 ? 2.32479 2.70690 14.76362 1.000 7.61997 421 LYS A N 1
ATOM 649 C CA . LYS A 1 84 ? 0.95900 2.73226 15.27269 1.000 7.65205 421 LYS A CA 1
ATOM 650 C C . LYS A 1 84 ? 0.99667 2.77799 16.78926 1.000 8.06384 421 LYS A C 1
ATOM 651 O O . LYS A 1 84 ? 1.60008 1.89815 17.43919 1.000 9.31872 421 LYS A O 1
ATOM 657 N N . GLY A 1 85 ? 0.30981 3.76647 17.34832 1.000 8.39984 422 GLY A N 1
ATOM 658 C CA . GLY A 1 85 ? 0.25140 3.99638 18.77513 1.000 7.96327 422 GLY A CA 1
ATOM 659 C C . GLY A 1 85 ? 1.27022 5.03037 19.20981 1.000 7.98035 422 GLY A C 1
ATOM 660 O O . GLY A 1 85 ? 2.17365 5.41887 18.46665 1.000 8.54570 422 GLY A O 1
ATOM 661 N N . LEU A 1 86 ? 1.11878 5.46213 20.45282 1.000 8.33282 423 LEU A N 1
ATOM 662 C CA . LEU A 1 86 ? 2.01359 6.45732 21.02607 1.000 8.02617 423 LEU A CA 1
ATOM 663 C C . LEU A 1 86 ? 3.32318 5.78448 21.40134 1.000 8.20706 423 LEU A C 1
ATOM 664 O O . LEU A 1 86 ? 3.32571 4.82266 22.17900 1.000 10.63695 423 LEU A O 1
ATOM 669 N N . THR A 1 87 ? 4.41320 6.28421 20.86794 1.000 7.73775 424 THR A N 1
ATOM 670 C CA . THR A 1 87 ? 5.70424 5.79293 21.26122 1.000 9.22802 424 THR A CA 1
ATOM 671 C C . THR A 1 87 ? 6.47186 6.86982 22.01130 1.000 9.61130 424 THR A C 1
ATOM 672 O O . THR A 1 87 ? 6.30763 8.07271 21.76021 1.000 10.72851 424 THR A O 1
ATOM 676 N N . PRO A 1 88 ? 7.33826 6.46723 22.92465 1.000 10.95247 425 PRO A N 1
ATOM 677 C CA . PRO A 1 88 ? 8.37998 7.36944 23.42080 1.000 13.35961 425 PRO A CA 1
ATOM 678 C C . PRO A 1 88 ? 9.30593 7.83399 22.31272 1.000 10.79332 425 PRO A C 1
ATOM 679 O O . PRO A 1 88 ? 9.67426 7.07132 21.41821 1.000 14.27628 425 PRO A O 1
ATOM 683 N N . PHE A 1 89 ? 9.69276 9.11673 22.40588 1.000 12.77065 426 PHE A N 1
ATOM 684 C CA . PHE A 1 89 ? 10.68226 9.71165 21.51497 1.000 10.75906 426 PHE A CA 1
ATOM 685 C C . PHE A 1 89 ? 12.06288 9.52602 22.12902 1.000 11.44096 426 PHE A C 1
ATOM 686 O O . PHE A 1 89 ? 12.61816 10.43034 22.74509 1.000 13.20013 426 PHE A O 1
ATOM 694 N N . THR A 1 90 ? 12.61378 8.31683 21.99811 1.000 10.60337 427 THR A N 1
ATOM 695 C CA . THR A 1 90 ? 13.84631 7.97741 22.69554 1.000 12.75194 427 THR A CA 1
ATOM 696 C C . THR A 1 90 ? 14.69518 7.06377 21.84320 1.000 11.12306 427 THR A C 1
ATOM 697 O O . THR A 1 90 ? 14.17197 6.32846 20.99080 1.000 12.21350 427 THR A O 1
ATOM 701 N N . PRO A 1 91 ? 15.98844 6.97029 22.15392 1.000 10.60412 428 PRO A N 1
ATOM 702 C CA . PRO A 1 91 ? 16.82211 6.05297 21.39558 1.000 10.95680 428 PRO A CA 1
ATOM 703 C C . PRO A 1 91 ? 16.39017 4.60633 21.49446 1.000 8.68912 428 PRO A C 1
ATOM 704 O O . PRO A 1 91 ? 16.45328 3.92692 20.46999 1.000 9.34167 428 PRO A O 1
ATOM 708 N N . GLU A 1 92 ? 15.88766 4.13745 22.64120 1.000 10.19452 429 GLU A N 1
ATOM 709 C CA . GLU A 1 92 ? 15.55234 2.72061 22.73862 1.000 9.95337 429 GLU A CA 1
ATOM 710 C C . GLU A 1 92 ? 14.33203 2.38901 21.89206 1.000 8.37262 429 GLU A C 1
ATOM 711 O O . GLU A 1 92 ? 14.15515 1.22778 21.51495 1.000 8.98740 429 GLU A O 1
ATOM 717 N N . GLU A 1 93 ? 13.50400 3.38489 21.56632 1.000 7.77756 430 GLU A N 1
ATOM 718 C CA . GLU A 1 93 ? 12.40159 3.20134 20.64214 1.000 7.60900 430 GLU A CA 1
ATOM 719 C C . GLU A 1 93 ? 12.78710 3.53411 19.20929 1.000 7.46215 430 GLU A C 1
ATOM 720 O O . GLU A 1 93 ? 11.90862 3.54521 18.33803 1.000 9.63486 430 GLU A O 1
ATOM 726 N N . GLY A 1 94 ? 14.06434 3.79459 18.94023 1.000 7.45244 431 GLY A N 1
ATOM 727 C CA . GLY A 1 94 ? 14.54343 3.83834 17.57297 1.000 7.86706 431 GLY A CA 1
ATOM 728 C C . GLY A 1 94 ? 14.65110 5.19659 16.93403 1.000 7.20849 431 GLY A C 1
ATOM 729 O O . GLY A 1 94 ? 14.63570 5.27825 15.70326 1.000 7.83641 431 GLY A O 1
ATOM 730 N N . VAL A 1 95 ? 14.76109 6.25767 17.72991 1.000 7.23299 432 VAL A N 1
ATOM 731 C CA . VAL A 1 95 ? 14.96854 7.60974 17.22982 1.000 7.40808 432 VAL A CA 1
ATOM 732 C C . VAL A 1 95 ? 16.20008 8.22891 17.86871 1.000 7.10324 432 VAL A C 1
ATOM 733 O O . VAL A 1 95 ? 16.38465 8.15042 19.08126 1.000 8.28878 432 VAL A O 1
ATOM 737 N N . TRP A 1 96 ? 17.03669 8.84704 17.04151 1.000 7.26697 433 TRP A N 1
ATOM 738 C CA . TRP A 1 96 ? 18.27217 9.51138 17.46402 1.000 8.25189 433 TRP A CA 1
ATOM 739 C C . TRP A 1 96 ? 18.22781 10.92701 16.91608 1.000 7.68231 433 TRP A C 1
ATOM 740 O O . TRP A 1 96 ? 18.36316 11.12495 15.71206 1.000 7.82115 433 TRP A O 1
ATOM 751 N N . ALA A 1 97 ? 18.01016 11.90941 17.79764 1.000 7.06904 434 ALA A N 1
ATOM 752 C CA . ALA A 1 97 ? 17.57619 13.21611 17.33671 1.000 6.34905 434 ALA A CA 1
ATOM 753 C C . ALA A 1 97 ? 18.02006 14.34034 18.25395 1.000 7.34937 434 ALA A C 1
ATOM 754 O O . ALA A 1 97 ? 18.25384 14.14575 19.44240 1.000 7.46197 434 ALA A O 1
ATOM 756 N N . LEU A 1 98 ? 18.13922 15.52608 17.66296 1.000 6.50160 435 LEU A N 1
ATOM 757 C CA . LEU A 1 98 ? 18.17854 16.78622 18.39635 1.000 6.49249 435 LEU A CA 1
ATOM 758 C C . LEU A 1 98 ? 16.78031 17.35982 18.48677 1.000 6.52004 435 LEU A C 1
ATOM 759 O O . LEU A 1 98 ? 15.92549 17.07008 17.65100 1.000 7.42408 435 LEU A O 1
ATOM 764 N N . GLN A 1 99 ? 16.56188 18.21696 19.48588 1.000 6.74973 436 GLN A N 1
ATOM 765 C CA . GLN A 1 99 ? 15.23009 18.73334 19.78842 1.000 6.79459 436 GLN A CA 1
ATOM 766 C C . GLN A 1 99 ? 15.33425 20.15607 20.32543 1.000 6.52894 436 GLN A C 1
ATOM 767 O O . GLN A 1 99 ? 16.27792 20.47332 21.05738 1.000 7.54942 436 GLN A O 1
ATOM 773 N N . LEU A 1 100 ? 14.38291 21.00153 19.96812 1.000 6.69220 437 LEU A N 1
ATOM 774 C CA . LEU A 1 100 ? 14.22412 22.32420 20.57302 1.000 6.79474 437 LEU A CA 1
ATOM 775 C C . LEU A 1 100 ? 12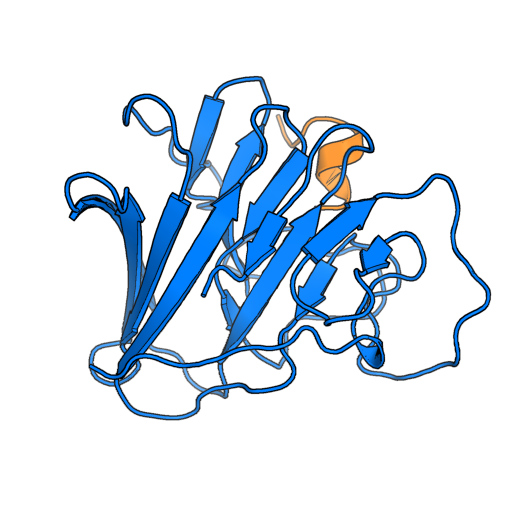.95040 22.27379 21.41082 1.000 7.23054 437 LEU A C 1
ATOM 776 O O . LEU A 1 100 ? 11.84602 22.08919 20.86668 1.000 8.15740 437 LEU A O 1
ATOM 781 N N . ASN A 1 101 ? 13.10922 22.38590 22.72093 1.000 8.05969 438 ASN A N 1
ATOM 782 C CA . ASN A 1 101 ? 12.02224 22.17993 23.66250 1.000 9.14648 438 ASN A CA 1
ATOM 783 C C . ASN A 1 101 ? 12.35109 22.95542 24.92804 1.000 8.75945 438 ASN A C 1
ATOM 784 O O . ASN A 1 101 ? 13.48095 22.94609 25.40402 1.000 9.23386 438 ASN A O 1
ATOM 789 N N . GLY A 1 102 ? 11.34114 23.63504 25.47709 1.000 11.89815 439 GLY A N 1
ATOM 790 C CA . GLY A 1 102 ? 11.56022 24.40543 26.67856 1.000 14.42602 439 GLY A CA 1
ATOM 791 C C . GLY A 1 102 ? 12.46630 25.58082 26.44798 1.000 12.21559 439 GLY A C 1
ATOM 792 O O . GLY A 1 102 ? 13.01877 26.11777 27.41175 1.000 15.45624 439 GLY A O 1
ATOM 793 N N . GLY A 1 103 ? 12.65742 25.99096 25.18541 1.000 10.36742 440 GLY A N 1
ATOM 794 C CA . GLY A 1 103 ? 13.49839 27.11650 24.85270 1.000 11.45353 440 GLY A CA 1
ATOM 795 C C . GLY A 1 103 ? 14.96020 26.79444 24.65919 1.000 10.55548 440 GLY A C 1
ATOM 796 O O . GLY A 1 103 ? 15.74059 27.72082 24.41723 1.000 12.93883 440 GLY A O 1
ATOM 797 N N . GLN A 1 104 ? 15.36776 25.52747 24.74278 1.000 8.89780 441 GLN A N 1
ATOM 798 C CA . GLN A 1 104 ? 16.77851 25.19010 24.58876 1.000 8.85244 441 GLN A CA 1
ATOM 799 C C . GLN A 1 104 ? 16.91994 23.92044 23.75953 1.000 7.42966 441 GLN A C 1
ATOM 800 O O . GLN A 1 104 ? 15.95517 23.17849 23.54175 1.000 7.45611 441 GLN A O 1
ATOM 806 N N . TYR A 1 105 ? 18.13939 23.69328 23.28194 1.000 7.50291 442 TYR A N 1
ATOM 807 C CA . TYR A 1 105 ? 18.43677 22.53814 22.45212 1.000 7.10789 442 TYR A CA 1
ATOM 808 C C . TYR A 1 105 ? 18.87780 21.34539 23.28887 1.000 7.69777 442 TYR A C 1
ATOM 809 O O . TYR A 1 105 ? 19.60617 21.48856 24.28109 1.000 8.45562 442 TYR A O 1
ATOM 818 N N . TRP A 1 106 ? 18.47904 20.16079 22.83972 1.000 6.86583 443 TRP A N 1
ATOM 819 C CA . TRP A 1 106 ? 18.83136 18.91279 23.49203 1.000 7.93091 443 TRP A CA 1
ATOM 820 C C . TRP A 1 106 ? 19.25453 17.89215 22.44949 1.000 7.38028 443 TRP A C 1
ATOM 821 O O . TRP A 1 106 ? 18.70330 17.85066 21.35107 1.000 7.55165 443 TRP A O 1
ATOM 832 N N . ALA A 1 107 ? 20.17310 17.01105 22.83291 1.000 8.21187 444 ALA A N 1
ATOM 833 C CA . ALA A 1 107 ? 20.26746 15.70126 22.20323 1.000 8.34629 444 ALA A CA 1
ATOM 834 C C . ALA A 1 107 ? 19.38309 14.77436 23.01405 1.000 8.34737 444 ALA A C 1
ATOM 835 O O . ALA A 1 107 ? 19.48702 14.73217 24.24461 1.000 8.89943 444 ALA A O 1
ATOM 837 N N . VAL A 1 108 ? 18.48108 14.06292 22.34858 1.000 7.95655 445 VAL A N 1
ATOM 838 C CA . VAL A 1 108 ? 17.45452 13.29108 23.07138 1.000 8.71186 445 VAL A CA 1
ATOM 839 C C . VAL A 1 108 ? 18.05174 11.92894 23.40275 1.000 8.87440 445 VAL A C 1
ATOM 840 O O . VAL A 1 108 ? 17.76998 10.89626 22.78447 1.000 9.36833 445 VAL A O 1
ATOM 844 N N . THR A 1 109 ? 18.89237 11.93145 24.42674 1.000 9.83846 446 THR A N 1
ATOM 845 C CA . THR A 1 109 ? 19.32964 10.74236 25.11898 1.000 9.76713 446 THR A CA 1
ATOM 846 C C . THR A 1 109 ? 18.26028 10.36087 26.14871 1.000 10.72608 446 THR A C 1
ATOM 847 O O . THR A 1 109 ? 17.36475 11.14920 26.47001 1.000 14.50833 446 THR A O 1
ATOM 851 N N . SER A 1 110 ? 18.29402 9.11600 26.59546 1.000 14.65856 447 SER A N 1
ATOM 852 C CA . SER A 1 110 ? 17.24113 8.62542 27.48061 1.000 14.69955 447 SER A CA 1
ATOM 853 C C . SER A 1 110 ? 17.94240 7.74561 28.50356 1.000 16.80617 447 SER A C 1
ATOM 854 O O . SER A 1 110 ? 18.84696 6.97852 28.13625 1.000 16.17235 447 SER A O 1
ATOM 857 N N . PRO A 1 111 ? 17.53366 7.78851 29.77708 1.000 16.47691 448 PRO A N 1
ATOM 858 C CA . PRO A 1 111 ? 16.37136 8.49087 30.32851 1.000 16.20615 448 PRO A CA 1
ATOM 859 C C . PRO A 1 111 ? 16.51186 9.99318 30.54919 1.000 17.67505 448 PRO A C 1
ATOM 860 O O . PRO A 1 111 ? 15.46942 10.62109 30.77045 1.000 18.82857 448 PRO A O 1
ATOM 864 N N . GLU A 1 112 ? 17.71667 10.57144 30.49108 1.000 14.98823 449 GLU A N 1
ATOM 865 C CA . GLU A 1 112 ? 17.85859 12.01489 30.61084 1.000 11.47493 449 GLU A CA 1
ATOM 866 C C . GLU A 1 112 ? 18.39699 12.58922 29.31784 1.000 11.13098 449 GLU A C 1
ATOM 867 O O . GLU A 1 112 ? 19.43613 12.14850 28.81534 1.000 12.07761 449 GLU A O 1
ATOM 873 N N . ARG A 1 113 ? 17.70956 13.59895 28.80975 1.000 11.04756 450 ARG A N 1
ATOM 874 C CA . ARG A 1 113 ? 18.20495 14.29776 27.63859 1.000 9.51510 450 ARG A CA 1
ATOM 875 C C . ARG A 1 113 ? 19.50269 15.02970 27.97955 1.000 10.34426 450 ARG A C 1
ATOM 876 O O . ARG A 1 113 ? 19.79175 15.35331 29.13459 1.000 12.66803 450 ARG A O 1
ATOM 884 N N . SER A 1 114 ? 20.27277 15.32848 26.94943 1.000 9.76616 451 SER A N 1
ATOM 885 C CA . SER A 1 114 ? 21.54857 16.01020 27.10902 1.000 10.50625 451 SER A CA 1
A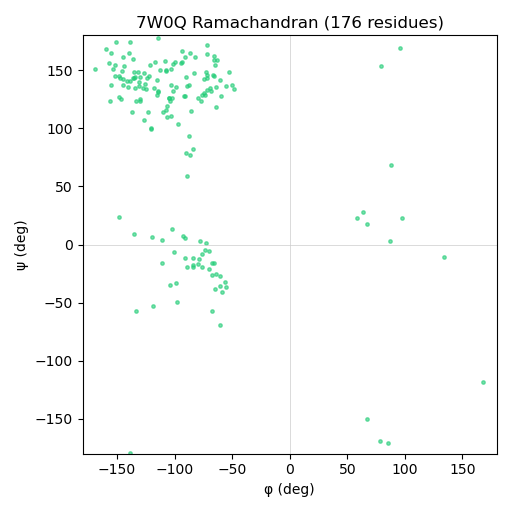TOM 886 C C . SER A 1 114 ? 21.42718 17.45078 26.63526 1.000 9.66340 451 SER A C 1
ATOM 887 O O . SER A 1 114 ? 21.27946 17.67978 25.42922 1.000 10.11936 451 SER A O 1
ATOM 890 N N . PRO A 1 115 ? 21.45172 18.44518 27.52225 1.000 10.24648 452 PRO A N 1
ATOM 891 C CA . PRO A 1 115 ? 21.30323 19.83219 27.06546 1.000 10.32730 452 PRO A CA 1
ATOM 892 C C . PRO A 1 115 ? 22.55028 20.28988 26.33992 1.000 11.20747 452 PRO A C 1
ATOM 893 O O . PRO A 1 115 ? 23.67504 19.95168 26.72736 1.000 12.30750 452 PRO A O 1
ATOM 897 N N . LEU A 1 116 ? 22.34989 21.09076 25.29909 1.000 10.77396 453 LEU A N 1
ATOM 898 C CA . LEU A 1 116 ? 23.45257 21.59658 24.50466 1.000 10.89354 453 LEU A CA 1
ATOM 899 C C . LEU A 1 116 ? 23.67886 23.07726 24.77898 1.000 9.94823 453 LEU A C 1
ATOM 900 O O . LEU A 1 116 ? 22.74678 23.82799 25.09209 1.000 11.59425 453 LEU A O 1
ATOM 905 N N . SER A 1 117 ? 24.92837 23.49940 24.63520 1.000 10.74383 454 SER A N 1
ATOM 906 C CA . SER A 1 117 ? 25.29737 24.91125 24.62285 1.000 10.62514 454 SER A CA 1
ATOM 907 C C . SER A 1 117 ? 25.95683 25.11276 23.27461 1.000 11.52128 454 SER A C 1
ATOM 908 O O . SER A 1 117 ? 27.10998 24.72029 23.06706 1.000 14.15532 454 SER A O 1
ATOM 911 N N . CYS A 1 118 ? 25.19518 25.64202 22.34386 1.000 12.64711 455 CYS A N 1
ATOM 912 C CA . CYS A 1 118 ? 25.65726 25.62180 20.96512 1.000 14.69795 455 CYS A CA 1
ATOM 913 C C . CYS A 1 118 ? 25.16753 26.83631 20.20020 1.000 15.64407 455 CYS A C 1
ATOM 914 O O . CYS A 1 118 ? 25.06429 26.76601 18.96749 1.000 15.72083 455 CYS A O 1
ATOM 917 N N . GLY A 1 119 ? 24.85107 27.93421 20.88822 1.000 13.96484 456 GLY A N 1
ATOM 918 C CA . GLY A 1 119 ? 24.34399 29.10898 20.22340 1.000 15.57541 456 GLY A CA 1
ATOM 919 C C . GLY A 1 119 ? 22.96996 28.87928 19.62548 1.000 13.85826 456 GLY A C 1
ATOM 920 O O . GLY A 1 119 ? 22.17007 28.07393 20.11854 1.000 13.03295 456 GLY A O 1
ATOM 921 N N . HIS A 1 120 ? 22.70021 29.60185 18.53997 1.000 13.97546 457 HIS A N 1
ATOM 922 C CA . HIS A 1 120 ? 21.44609 29.51456 17.80911 1.000 11.90557 457 HIS A CA 1
ATOM 923 C C . HIS A 1 120 ? 21.61442 28.61031 16.60419 1.000 13.43543 457 HIS A C 1
ATOM 924 O O . HIS A 1 120 ? 22.60204 28.71138 15.86025 1.000 14.87954 457 HIS A O 1
ATOM 931 N N . LEU A 1 121 ? 20.65654 27.73877 16.39829 1.000 10.89043 458 LEU A N 1
ATOM 932 C CA . LEU A 1 121 ? 20.71567 26.85726 15.24968 1.000 12.51279 458 LEU A CA 1
ATOM 933 C C . LEU A 1 121 ? 19.78652 27.36958 14.16038 1.000 11.46734 458 LEU A C 1
ATOM 934 O O . LEU A 1 121 ? 18.62659 27.71884 14.42510 1.000 11.36866 458 LEU A O 1
ATOM 939 N N . SER A 1 122 ? 20.31226 27.43723 12.94270 1.000 11.63403 459 SER A N 1
ATOM 940 C CA . SER A 1 122 ? 19.54251 27.82768 11.77392 1.000 11.58363 459 SER A CA 1
ATOM 941 C C . SER A 1 122 ? 19.49918 26.71610 10.74822 1.000 9.90852 459 SER A C 1
ATOM 942 O O . SER A 1 122 ? 18.41748 26.34076 10.30329 1.000 11.99048 459 SER A O 1
ATOM 945 N N . ARG A 1 123 ? 20.65375 26.18775 10.35509 1.000 10.41488 460 ARG A N 1
ATOM 946 C CA . ARG A 1 123 ? 20.75224 25.00036 9.53167 1.000 10.48017 460 ARG A CA 1
ATOM 947 C C . ARG A 1 123 ? 21.74096 24.04125 10.15879 1.000 9.41442 460 ARG A C 1
ATOM 948 O O . ARG A 1 123 ? 22.78919 24.45893 10.67237 1.000 10.38287 460 ARG A O 1
ATOM 956 N N . VAL A 1 124 ? 21.39993 22.76295 10.11551 1.000 9.58040 461 VAL A N 1
ATOM 957 C CA . VAL A 1 124 ? 22.17866 21.72512 10.76873 1.000 9.34662 461 VAL A CA 1
ATOM 958 C C . VAL A 1 124 ? 22.48985 20.64058 9.75868 1.000 9.49086 461 VAL A C 1
ATOM 959 O O . VAL A 1 124 ? 21.60351 20.19019 9.02493 1.000 10.28738 461 VAL A O 1
ATOM 963 N N . ARG A 1 125 ? 23.73513 20.19872 9.74980 1.000 9.60197 462 ARG A N 1
ATOM 964 C CA . ARG A 1 125 ? 24.15406 19.06813 8.94712 1.000 10.24152 462 ARG A CA 1
ATOM 965 C C . ARG A 1 125 ? 24.02427 17.80722 9.78661 1.000 10.61068 462 ARG A C 1
ATOM 966 O O . ARG A 1 125 ? 24.54145 17.75291 10.91076 1.000 10.28048 462 ARG A O 1
ATOM 974 N N . VAL A 1 126 ? 23.33902 16.80807 9.23767 1.000 10.77948 463 VAL A N 1
ATOM 975 C CA . VAL A 1 126 ? 23.23293 15.48187 9.83157 1.000 10.48933 463 VAL A CA 1
ATOM 976 C C . VAL A 1 126 ? 24.13176 14.56150 9.03188 1.000 10.62695 463 VAL A C 1
ATOM 977 O O . VAL A 1 126 ? 23.98729 14.45783 7.80805 1.000 12.56825 463 VAL A O 1
ATOM 981 N N . ALA A 1 127 ? 25.03605 13.86405 9.71372 1.000 10.88119 464 ALA A N 1
ATOM 982 C CA . ALA A 1 127 ? 25.99394 12.97995 9.06216 1.000 13.08821 464 ALA A CA 1
ATOM 983 C C . ALA A 1 127 ? 25.81379 11.59153 9.65583 1.000 13.49041 464 ALA A C 1
ATOM 984 O O . ALA A 1 127 ? 26.06621 11.38081 10.84510 1.000 14.57570 464 ALA A O 1
ATOM 986 N N . LEU A 1 128 ? 25.36062 10.66000 8.82896 1.000 14.38808 465 LEU A N 1
ATOM 987 C CA . LEU A 1 128 ? 25.09484 9.29011 9.23091 1.000 13.00032 465 LEU A CA 1
ATOM 988 C C . LEU A 1 128 ? 26.22592 8.41549 8.71537 1.000 16.50891 465 LEU A C 1
ATOM 989 O O . LEU A 1 128 ? 26.50280 8.39640 7.51132 1.000 16.51841 465 LEU A O 1
ATOM 994 N N . ASP A 1 129 ? 26.87739 7.69726 9.61911 1.000 15.34239 466 ASP A N 1
ATOM 995 C CA . ASP A 1 129 ? 27.98545 6.81110 9.27443 1.000 17.97855 466 ASP A CA 1
ATOM 996 C C . ASP A 1 129 ? 27.59998 5.40612 9.71688 1.000 17.41540 466 ASP A C 1
ATOM 9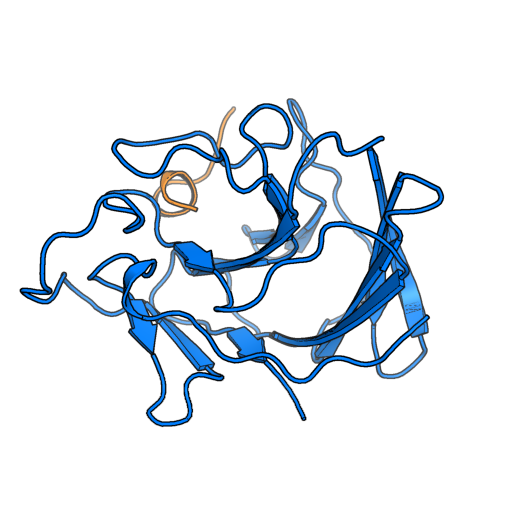97 O O . ASP A 1 129 ? 27.72583 5.06635 10.89496 1.000 17.77409 466 ASP A O 1
ATOM 1002 N N . LEU A 1 130 ? 27.14809 4.58933 8.76974 1.000 18.54919 467 LEU A N 1
ATOM 1003 C CA . LEU A 1 130 ? 26.76802 3.22167 9.08508 1.000 18.86867 467 LEU A CA 1
ATOM 1004 C C . LEU A 1 130 ? 27.96389 2.28406 9.08593 1.000 20.92535 467 LEU A C 1
ATOM 1005 O O . LEU A 1 130 ? 27.83573 1.13889 9.53227 1.000 24.63453 467 LEU A O 1
ATOM 1010 N N . GLU A 1 131 ? 29.10894 2.75015 8.58795 1.000 21.16503 468 GLU A N 1
ATOM 1011 C CA . GLU A 1 131 ? 30.34255 1.97931 8.66881 1.000 24.03751 468 GLU A CA 1
ATOM 1012 C C . GLU A 1 131 ? 30.79689 1.86515 10.11944 1.000 23.59468 468 GLU A C 1
ATOM 1013 O O . GLU A 1 131 ? 30.92207 0.75942 10.65869 1.000 32.14115 468 GLU A O 1
ATOM 1019 N N . VAL A 1 132 ? 31.00792 3.00461 10.78557 1.000 21.55705 469 VAL A N 1
ATOM 1020 C CA . VAL A 1 132 ? 31.42745 2.97522 12.18285 1.000 20.37940 469 VAL A CA 1
ATOM 1021 C C . VAL A 1 132 ? 30.25687 2.95261 13.15976 1.000 19.18940 469 VAL A C 1
ATOM 1022 O O . VAL A 1 132 ? 30.44472 2.59557 14.33017 1.000 21.16521 469 VAL A O 1
ATOM 1026 N N . GLY A 1 133 ? 29.06313 3.34874 12.72997 1.000 18.50211 470 GLY A N 1
ATOM 1027 C CA . GLY A 1 133 ? 27.92499 3.34027 13.62661 1.000 17.23227 470 GLY A CA 1
ATOM 1028 C C . GLY A 1 133 ? 27.77463 4.62086 14.42016 1.000 17.99925 470 GLY A C 1
ATOM 1029 O O . GLY A 1 133 ? 27.94631 4.63019 15.64379 1.000 15.79495 470 GLY A O 1
ATOM 1030 N N . ALA A 1 134 ? 27.43864 5.71203 13.73730 1.000 16.04095 471 ALA A N 1
ATOM 1031 C CA . ALA A 1 134 ? 27.35625 6.99941 14.40280 1.000 15.16219 471 ALA A CA 1
ATOM 1032 C C . ALA A 1 134 ? 26.38505 7.88179 13.64741 1.000 13.84187 471 ALA A C 1
ATOM 1033 O O . ALA A 1 134 ? 26.22497 7.75046 12.43186 1.000 16.28893 471 ALA A O 1
ATOM 1035 N N . VAL A 1 135 ? 25.73945 8.79218 14.37377 1.000 12.82501 472 VAL A N 1
ATOM 1036 C CA . VAL A 1 135 ? 25.02228 9.88567 13.74415 1.000 11.55133 472 VAL A CA 1
ATOM 1037 C C . VAL A 1 135 ?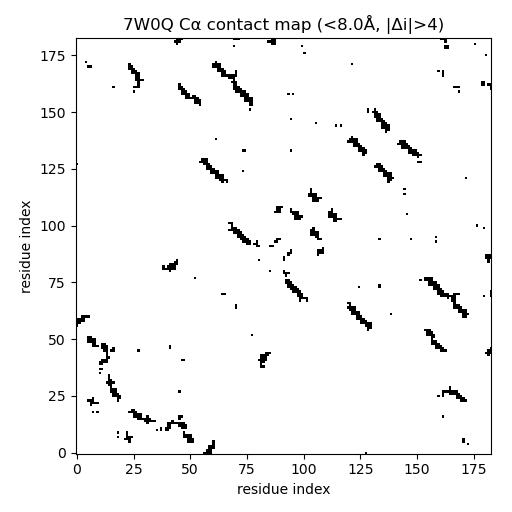 25.44824 11.18112 14.41719 1.000 10.45377 472 VAL A C 1
ATOM 1038 O O . VAL A 1 135 ? 25.36342 11.31770 15.64379 1.000 12.14436 472 VAL A O 1
ATOM 1042 N N . SER A 1 136 ? 25.93670 12.11777 13.61693 1.000 10.45110 473 SER A N 1
ATOM 1043 C CA . SER A 1 136 ? 26.49638 13.35716 14.12667 1.000 11.13475 473 SER A CA 1
ATOM 1044 C C . SER A 1 136 ? 25.75149 14.55132 13.56850 1.000 9.96306 473 SER A C 1
ATOM 1045 O O . SER A 1 136 ? 25.17180 14.48835 12.48228 1.000 12.03809 473 SER A O 1
ATOM 1048 N N . PHE A 1 137 ? 25.78875 15.64132 14.32315 1.000 9.33623 474 PHE A N 1
ATOM 1049 C CA . PHE A 1 137 ? 25.10143 16.87098 13.98344 1.000 8.39239 474 PHE A CA 1
ATOM 1050 C C . PHE A 1 137 ? 26.08154 18.02334 14.11163 1.000 9.12779 474 PHE A C 1
ATOM 1051 O O . PHE A 1 137 ? 26.80158 18.10829 15.11355 1.000 9.32579 474 PHE A O 1
ATOM 1059 N N . TYR A 1 138 ? 26.05733 18.93085 13.13012 1.000 8.90559 475 TYR A N 1
ATOM 1060 C CA . TYR A 1 138 ? 26.94326 20.08919 13.09143 1.000 9.70831 475 TYR A CA 1
ATOM 1061 C C . TYR A 1 138 ? 26.13575 21.31442 12.70721 1.000 9.15428 475 TYR A C 1
ATOM 1062 O O . TYR A 1 138 ? 25.24197 21.22170 11.85936 1.000 10.05668 475 TYR A O 1
ATOM 1071 N N . ALA A 1 139 ? 26.45337 22.47471 13.28575 1.000 9.13014 476 ALA A N 1
ATOM 1072 C CA . ALA A 1 139 ? 25.86328 23.70559 12.77056 1.000 10.47368 476 ALA A CA 1
ATOM 1073 C C . ALA A 1 139 ? 26.53087 24.06824 11.44968 1.000 10.55199 476 ALA A C 1
ATOM 1074 O O . ALA A 1 139 ? 27.76185 24.10772 11.36689 1.000 12.95481 476 ALA A O 1
ATOM 1076 N N . VAL A 1 140 ? 25.73354 24.34946 10.42219 1.000 12.21545 477 VAL A N 1
ATOM 1077 C CA . VAL A 1 140 ? 26.28425 24.49150 9.07298 1.000 13.34041 477 VAL A CA 1
ATOM 1078 C C . VAL A 1 140 ? 27.21847 25.69413 8.97195 1.000 13.43510 477 VAL A C 1
ATOM 1079 O O . VAL A 1 140 ? 28.23761 25.65432 8.26524 1.000 15.37133 477 VAL A O 1
ATOM 1083 N N . GLU A 1 141 ? 26.89011 26.79277 9.63991 1.000 13.77723 478 GLU A N 1
ATOM 1084 C CA . GLU A 1 141 ? 27.59209 28.02884 9.32275 1.000 15.27462 478 GLU A CA 1
ATOM 1085 C C . GLU A 1 141 ? 29.05994 27.99584 9.73195 1.000 15.93954 478 GLU A C 1
ATOM 1086 O O . GLU A 1 141 ? 29.88417 28.67253 9.10349 1.000 17.50638 478 GLU A O 1
ATOM 1092 N N . ASP A 1 142 ? 29.42746 27.19137 10.72944 1.000 16.25313 479 ASP A N 1
ATOM 1093 C CA . ASP A 1 142 ? 30.82445 27.05141 11.11853 1.000 15.96259 479 ASP A CA 1
ATOM 1094 C C . ASP A 1 142 ? 31.24460 25.60820 11.34427 1.000 13.77151 479 ASP A C 1
ATOM 1095 O O . ASP A 1 142 ? 32.35982 25.36610 11.83179 1.000 14.08381 479 ASP A O 1
ATOM 1100 N N . MET A 1 143 ? 30.39158 24.65551 10.99316 1.000 12.76886 480 MET A N 1
ATOM 1101 C CA . MET A 1 143 ? 30.64580 23.23698 11.16396 1.000 12.04446 480 MET A CA 1
ATOM 1102 C C . MET A 1 143 ? 30.91449 22.86339 12.61744 1.000 12.01272 480 MET A C 1
ATOM 1103 O O . MET A 1 143 ? 31.51183 21.82321 12.88678 1.000 14.29943 480 MET A O 1
ATOM 1108 N N . ARG A 1 144 ? 30.46326 23.67044 13.57890 1.000 11.74194 481 ARG A N 1
ATOM 1109 C CA . ARG A 1 144 ? 30.68290 23.30093 14.97124 1.000 12.56583 481 ARG A CA 1
ATOM 1110 C C . ARG A 1 144 ? 29.93642 22.01540 15.30988 1.000 11.78324 481 ARG A C 1
ATOM 1111 O O . ARG A 1 144 ? 28.77129 21.82521 14.94254 1.000 11.22938 481 ARG A O 1
ATOM 1119 N N . HIS A 1 145 ? 30.62018 21.12610 16.01508 1.000 12.60520 482 HIS A N 1
ATOM 1120 C CA . HIS A 1 145 ? 30.03756 19.84361 16.36998 1.000 11.61347 482 HIS A CA 1
ATOM 1121 C C . HIS A 1 145 ? 29.00317 20.05661 17.47313 1.000 12.32489 482 HIS A C 1
ATOM 1122 O O . HIS A 1 145 ? 29.27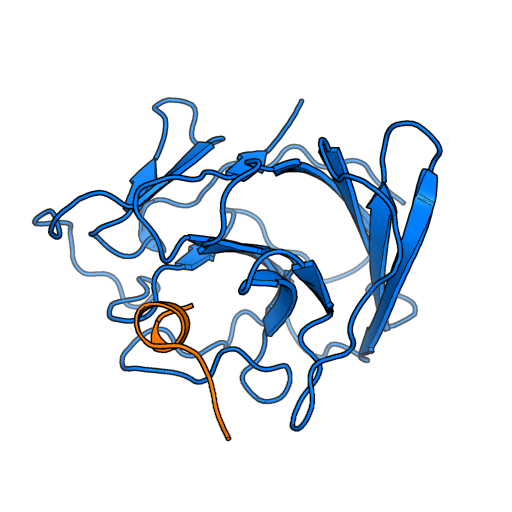553 20.72071 18.48488 1.000 14.71118 482 HIS A O 1
ATOM 1129 N N . LEU A 1 146 ? 27.79578 19.53601 17.26160 1.000 9.54019 483 LEU A N 1
ATOM 1130 C CA . LEU A 1 146 ? 26.72414 19.66376 18.24110 1.000 10.73509 483 LEU A CA 1
ATOM 1131 C C . LEU A 1 146 ? 26.60631 18.41527 19.10586 1.000 11.08619 483 LEU A C 1
ATOM 1132 O O . LEU A 1 146 ? 26.56061 18.53034 20.33890 1.000 11.78433 483 LEU A O 1
ATOM 1137 N N . TYR A 1 147 ? 26.56580 17.23271 18.48985 1.000 10.50706 484 TYR A N 1
ATOM 1138 C CA . TYR A 1 147 ? 26.39717 15.98843 19.22835 1.000 10.05062 484 TYR A CA 1
ATOM 1139 C C . TYR A 1 147 ? 26.66094 14.82206 18.29293 1.000 10.05476 484 TYR A C 1
ATOM 1140 O O . TYR A 1 147 ? 26.40366 14.92094 17.08859 1.000 10.71286 484 TYR A O 1
ATOM 1149 N N . THR A 1 148 ? 27.13449 13.71415 18.86397 1.000 11.63325 485 THR A N 1
ATOM 1150 C CA . THR A 1 148 ? 27.22278 12.44338 18.15594 1.000 11.67619 485 THR A CA 1
ATOM 1151 C C . THR A 1 148 ? 26.59964 11.34995 19.00360 1.000 10.94315 485 THR A C 1
ATOM 1152 O O . THR A 1 148 ? 27.00389 11.15543 20.15552 1.000 12.74395 485 THR A O 1
ATOM 1156 N N . PHE A 1 149 ? 25.63411 10.63916 18.43109 1.000 10.41424 486 PHE A N 1
ATOM 1157 C CA . PHE A 1 149 ? 25.19048 9.36574 18.97515 1.000 10.61080 486 PHE A CA 1
ATOM 1158 C C . PHE A 1 149 ? 26.01924 8.23917 18.36959 1.000 12.46519 486 PHE A C 1
ATOM 1159 O O . PHE A 1 149 ? 26.22374 8.17878 17.15093 1.000 13.65187 486 PHE A O 1
ATOM 1167 N N . ARG A 1 150 ? 26.44483 7.30472 19.21574 1.000 13.53030 487 ARG A N 1
ATOM 1168 C CA . ARG A 1 150 ? 27.13800 6.09576 18.77449 1.000 14.98300 487 ARG A CA 1
ATOM 1169 C C . ARG A 1 150 ? 26.17780 4.92295 18.90271 1.000 17.25717 487 ARG A C 1
ATOM 1170 O O . ARG A 1 150 ? 25.67655 4.64332 19.99816 1.000 18.11500 487 ARG A O 1
ATOM 1178 N N . VAL A 1 151 ? 25.89253 4.28717 17.77247 1.000 14.56088 488 VAL A N 1
ATOM 1179 C CA . VAL A 1 151 ? 24.95703 3.17173 17.65283 1.000 15.53604 488 VAL A CA 1
ATOM 1180 C C . VAL A 1 151 ? 25.46262 2.26774 16.53055 1.000 12.97155 488 VAL A C 1
ATOM 1181 O O . VAL A 1 151 ? 25.66202 2.72428 15.40249 1.000 19.06714 488 VAL A O 1
ATOM 1185 N N . ASN A 1 152 ? 25.62604 0.97786 16.81450 1.000 18.90286 489 ASN A N 1
ATOM 1186 C CA . ASN A 1 152 ? 25.91456 0.02673 15.74166 1.000 19.47421 489 ASN A CA 1
ATOM 1187 C C . ASN A 1 152 ? 24.58378 -0.43505 15.17673 1.000 22.59950 489 ASN A C 1
ATOM 1188 O O . ASN A 1 152 ? 23.95347 -1.37390 15.66843 1.000 23.98856 489 ASN A O 1
ATOM 1193 N N . PHE A 1 153 ? 24.15537 0.26603 14.13562 1.000 19.55390 490 PHE A N 1
ATOM 1194 C CA . PHE A 1 153 ? 22.85393 0.02479 13.55003 1.000 19.69182 490 PHE A CA 1
ATOM 1195 C C . PHE A 1 153 ? 22.81885 -1.36605 12.93453 1.000 22.53163 490 PHE A C 1
ATOM 1196 O O . PHE A 1 153 ? 23.82688 -1.87371 12.42994 1.000 26.39938 490 PHE A O 1
ATOM 1204 N N . GLN A 1 154 ? 21.65351 -1.99744 13.01928 1.000 20.13893 491 GLN A N 1
ATOM 1205 C CA . GLN A 1 154 ? 21.46544 -3.36654 12.56771 1.000 23.87806 491 GLN A CA 1
ATOM 1206 C C . GLN A 1 154 ? 20.42238 -3.48001 11.45811 1.000 21.84926 491 GLN A C 1
ATOM 1207 O O . GLN A 1 154 ? 20.09504 -4.59948 11.04666 1.000 22.48620 491 GLN A O 1
ATOM 1213 N N . GLU A 1 155 ? 19.90977 -2.35803 10.94650 1.000 18.32667 492 GLU A N 1
ATOM 1214 C CA . GLU A 1 155 ? 18.85118 -2.35754 9.94478 1.000 17.27182 492 GLU A CA 1
ATOM 1215 C C . GLU A 1 155 ? 18.90135 -1.03185 9.19017 1.000 13.40999 492 GLU A C 1
ATOM 1216 O O . GLU A 1 155 ? 19.75233 -0.18204 9.45579 1.000 15.91463 492 GLU A O 1
ATOM 1222 N N A ARG A 1 156 ? 17.99599 -0.88423 8.23121 0.465 14.07172 493 ARG A N 1
ATOM 1223 N N B ARG A 1 156 ? 17.98586 -0.85922 8.23940 0.535 14.11036 493 ARG A N 1
ATOM 1224 C CA A ARG A 1 156 ? 17.88845 0.34985 7.46773 0.465 14.88189 493 ARG A CA 1
ATOM 1225 C CA B ARG A 1 156 ? 17.94884 0.35990 7.43203 0.535 14.87514 493 ARG A CA 1
ATOM 1226 C C A ARG A 1 156 ? 17.62584 1.52389 8.40950 0.465 12.32363 493 ARG A C 1
ATOM 1227 C C B ARG A 1 156 ? 17.50576 1.56094 8.26720 0.535 12.32216 493 ARG A C 1
ATOM 1228 O O A ARG A 1 156 ? 16.93497 1.38509 9.42797 0.465 11.16525 493 ARG A O 1
ATOM 1229 O O B ARG A 1 156 ? 16.53968 1.48640 9.03569 0.535 11.08843 493 ARG A O 1
ATOM 1244 N N . VAL A 1 157 ? 18.19991 2.68294 8.07599 1.000 12.36488 494 VAL A N 1
ATOM 1245 C CA . VAL A 1 157 ? 18.05795 3.89660 8.87304 1.000 11.75055 494 VAL A CA 1
ATOM 1246 C C . VAL A 1 157 ? 17.54717 5.02341 7.98741 1.000 11.22715 494 VAL A C 1
ATOM 1247 O O . VAL A 1 157 ? 18.10017 5.28568 6.91562 1.000 12.85435 494 VAL A O 1
ATOM 1251 N N . PHE A 1 158 ? 16.52259 5.72175 8.45799 1.000 9.66607 495 PHE A N 1
ATOM 1252 C CA . PHE A 1 158 ? 15.86491 6.77081 7.70165 1.000 9.71972 495 PHE A CA 1
ATOM 1253 C C . PHE A 1 158 ? 16.02614 8.13913 8.34844 1.000 8.41364 495 PHE A C 1
ATOM 1254 O O . PHE A 1 158 ? 15.88941 8.27836 9.57223 1.000 8.95291 495 PHE A O 1
ATOM 1262 N N . PRO A 1 159 ? 16.21621 9.17650 7.54428 1.000 8.27999 496 PRO A N 1
ATOM 1263 C CA . PRO A 1 159 ? 16.06285 10.54108 8.05217 1.000 7.93938 496 PRO A CA 1
ATOM 1264 C C . PRO A 1 159 ? 14.68343 10.71883 8.66363 1.000 7.78702 496 PRO A C 1
ATOM 1265 O O . PRO A 1 159 ? 1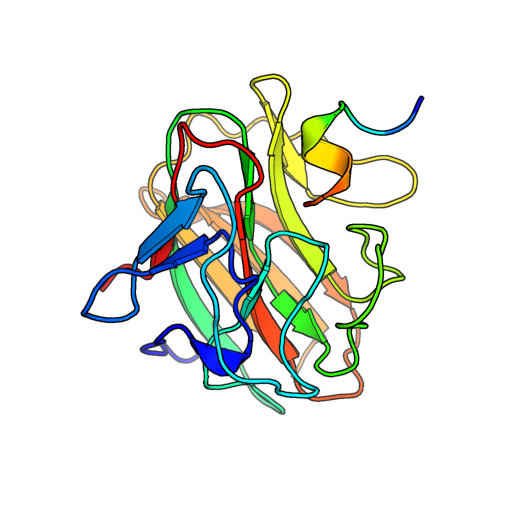3.67990 10.29509 8.09451 1.000 8.23538 496 PRO A O 1
ATOM 1269 N N . LEU A 1 160 ? 14.66146 11.37985 9.82776 1.000 7.36427 497 LEU A N 1
ATOM 1270 C CA . LEU A 1 160 ? 13.50326 11.51851 10.69830 1.000 6.77723 497 LEU A CA 1
ATOM 1271 C C . LEU A 1 160 ? 13.24898 12.99218 10.99165 1.000 6.64793 497 LEU A C 1
ATOM 1272 O O . LEU A 1 160 ? 14.18622 13.75482 11.27238 1.000 7.13120 497 LEU A O 1
ATOM 1277 N N . PHE A 1 161 ? 11.97797 13.38505 10.96118 1.000 6.85308 498 PHE A N 1
ATOM 1278 C CA . PHE A 1 161 ? 11.56878 14.75009 11.27434 1.000 6.58807 498 PHE A CA 1
ATOM 1279 C C . PHE A 1 161 ? 10.30713 14.68526 12.12290 1.000 6.42480 498 PHE A C 1
ATOM 1280 O O . PHE A 1 161 ? 9.43480 13.84058 11.87734 1.000 7.43580 498 PHE A O 1
ATOM 1288 N N . SER A 1 162 ? 10.19623 15.56106 13.12725 1.000 6.05771 499 SER A N 1
ATOM 1289 C CA . SER A 1 162 ? 9.02358 15.58662 13.98740 1.000 6.65278 499 SER A CA 1
ATOM 1290 C C . SER A 1 162 ? 8.72046 17.02049 14.38666 1.000 6.15635 499 SER A C 1
ATOM 1291 O O . SER A 1 162 ? 9.63925 17.77898 14.72246 1.000 6.54177 499 SER A O 1
ATOM 1294 N N . VAL A 1 163 ? 7.43821 17.38505 14.35895 1.000 6.65192 500 VAL A N 1
ATOM 1295 C CA . VAL A 1 163 ? 7.01953 18.73075 14.74659 1.000 6.87867 500 VAL A CA 1
ATOM 1296 C C . VAL A 1 163 ? 5.76866 18.59104 15.60155 1.000 7.39463 500 VAL A C 1
ATOM 1297 O O . VAL A 1 163 ? 4.72318 18.17232 15.08738 1.000 8.96049 500 VAL A O 1
ATOM 1301 N N . CYS A 1 164 ? 5.85465 18.95184 16.88312 1.000 7.33811 501 CYS A N 1
ATOM 1302 C CA . CYS A 1 164 ? 4.76027 18.74571 17.81708 1.000 8.49886 501 CYS A CA 1
ATOM 1303 C C . CYS A 1 164 ? 4.09229 20.02359 18.27875 1.000 9.23101 501 CYS A C 1
ATOM 1304 O O . CYS A 1 164 ? 3.16885 19.94822 19.10064 1.000 11.90576 501 CYS A O 1
ATOM 1307 N N . SER A 1 165 ? 4.49317 21.17384 17.74718 1.000 8.21758 502 SER A N 1
ATOM 1308 C CA . SER A 1 165 ? 3.84848 22.43179 18.05387 1.000 9.53400 502 SER A CA 1
ATOM 1309 C C . SER A 1 165 ? 3.61988 23.18934 16.75635 1.000 9.05120 502 SER A C 1
ATOM 1310 O O . SER A 1 165 ? 4.41820 23.08946 15.82238 1.000 9.99278 502 SER A O 1
ATOM 1313 N N . THR A 1 166 ? 2.49163 23.90198 16.68709 1.000 10.74891 503 THR A N 1
ATOM 1314 C CA . THR A 1 166 ? 2.03248 24.55501 15.46309 1.000 14.16243 503 THR A CA 1
ATOM 1315 C C . THR A 1 166 ? 2.82267 25.78792 15.09164 1.000 17.47457 503 THR A C 1
ATOM 1316 O O . THR A 1 166 ? 2.52935 26.37039 14.04021 1.000 20.75131 503 THR A O 1
ATOM 1320 N N . GLY A 1 167 ? 3.77092 26.23873 15.90069 1.000 12.78452 504 GLY A N 1
ATOM 1321 C CA . GLY A 1 167 ? 4.49505 27.46488 15.57014 1.000 18.28357 504 GLY A CA 1
ATOM 1322 C C . GLY A 1 167 ? 5.90487 27.36284 14.98973 1.000 14.96674 504 GLY A C 1
ATOM 1323 O O . GLY A 1 167 ? 6.60967 28.37860 14.91079 1.000 15.09571 504 GLY A O 1
ATOM 1324 N N . THR A 1 168 ? 6.34120 26.18803 14.55407 1.000 12.36092 505 THR A N 1
ATOM 1325 C CA . THR A 1 168 ? 7.72313 25.97346 14.12768 1.000 10.51234 505 THR A CA 1
ATOM 1326 C C . THR A 1 168 ? 7.74356 25.11296 12.86770 1.000 10.19908 505 THR A C 1
ATOM 1327 O O . THR A 1 168 ? 6.69142 24.73147 12.34690 1.000 11.19878 505 THR A O 1
ATOM 1331 N N . TYR A 1 169 ? 8.93551 24.80612 12.35693 1.000 9.18969 506 TYR A N 1
ATOM 1332 C CA . TYR A 1 169 ? 9.02488 23.99505 11.15277 1.000 9.40464 506 TYR A CA 1
ATOM 1333 C C . TYR A 1 169 ? 10.40781 23.37060 11.06299 1.000 8.22245 506 TYR A C 1
ATOM 1334 O O . TYR A 1 169 ? 11.33960 23.73908 11.78784 1.000 8.48998 506 TYR A O 1
ATOM 1343 N N . LEU A 1 170 ? 10.50675 22.41966 10.14124 1.000 8.37826 507 LEU A N 1
ATOM 1344 C CA . LEU A 1 170 ? 11.75857 21.84554 9.66805 1.000 8.81435 507 LEU A CA 1
ATOM 1345 C C . LEU A 1 170 ? 11.71711 21.83340 8.15192 1.000 8.64634 507 LEU A C 1
ATOM 1346 O O . LEU A 1 170 ? 10.64239 21.65874 7.56016 1.000 9.59654 507 LEU A O 1
ATOM 1351 N N . ARG A 1 171 ? 12.88226 21.98506 7.51922 1.000 8.78068 508 ARG A N 1
ATOM 1352 C CA . ARG A 1 171 ? 12.90778 21.90357 6.06394 1.000 9.63544 508 ARG A CA 1
ATOM 1353 C C . ARG A 1 171 ? 14.21931 21.29284 5.60640 1.000 9.64649 508 ARG A C 1
ATOM 1354 O O . ARG A 1 171 ? 15.29360 21.78540 5.97859 1.000 11.30438 508 ARG A O 1
ATOM 1362 N N . ILE A 1 172 ? 14.12598 20.22843 4.81144 1.000 9.42836 509 ILE A N 1
ATOM 1363 C CA . ILE A 1 172 ? 15.29738 19.69839 4.12594 1.000 10.82653 509 ILE A CA 1
ATOM 1364 C C . ILE A 1 172 ? 15.85603 20.79653 3.22866 1.000 11.54143 509 ILE A C 1
ATOM 1365 O O . ILE A 1 172 ? 15.12085 21.42147 2.44972 1.000 12.09821 509 ILE A O 1
ATOM 1370 N N . TRP A 1 173 ? 17.13995 21.06651 3.35816 1.000 10.79705 510 TRP A N 1
ATOM 1371 C CA . TRP A 1 173 ? 17.66526 22.26551 2.72836 1.000 13.22703 510 TRP A CA 1
ATOM 1372 C C . TRP A 1 173 ? 18.63633 21.90431 1.62817 1.000 17.53830 510 TRP A C 1
ATOM 1373 O O . TRP A 1 173 ? 19.52885 21.07577 1.84774 1.000 19.30324 510 TRP A O 1
ATOM 1384 N N . PRO A 1 174 ? 18.48896 22.51449 0.43275 1.000 19.07158 511 PRO A N 1
ATOM 1385 C CA . PRO A 1 174 ? 19.28696 22.20993 -0.75860 1.000 23.37928 511 PRO A CA 1
ATOM 1386 C C . PRO A 1 174 ? 20.75826 22.53108 -0.55257 1.000 29.83280 511 PRO A C 1
ATOM 1387 O O . PRO A 1 174 ? 21.15621 23.67005 -0.79272 1.000 34.07054 511 PRO A O 1
ATOM 1391 N N . VAL B 2 1 ? 9.27680 15.46074 36.22344 1.000 22.72201 320 VAL B N 1
ATOM 1392 C CA . VAL B 2 1 ? 9.74126 14.34122 35.42094 1.000 22.35365 320 VAL B CA 1
ATOM 1393 C C . VAL B 2 1 ? 8.99260 14.31509 34.09778 1.000 22.43285 320 VAL B C 1
ATOM 1394 O O . VAL B 2 1 ? 7.88697 14.86570 33.98065 1.000 23.31794 320 VAL B O 1
ATOM 1398 N N . GLY B 2 2 ? 9.59965 13.68058 33.09954 1.000 20.27056 321 GLY B N 1
ATOM 1399 C CA . GLY B 2 2 ? 8.94610 13.47373 31.82276 1.000 20.53321 321 GLY B CA 1
AT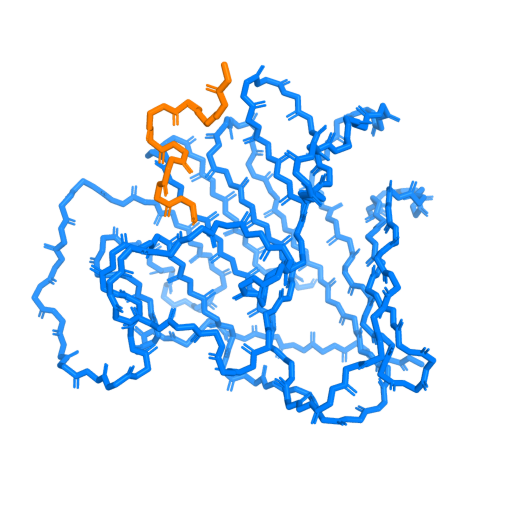OM 1400 C C . GLY B 2 2 ? 8.95510 14.70774 30.93637 1.000 20.73362 321 GLY B C 1
ATOM 1401 O O . GLY B 2 2 ? 9.62376 15.71007 31.20185 1.000 21.29975 321 GLY B O 1
ATOM 1402 N N . THR B 2 3 ? 8.17306 14.62290 29.86062 1.000 19.41377 322 THR B N 1
ATOM 1403 C CA . THR B 2 3 ? 8.11233 15.65227 28.83133 1.000 18.21608 322 THR B CA 1
ATOM 1404 C C . THR B 2 3 ? 7.10896 16.74905 29.18203 1.000 15.55839 322 THR B C 1
ATOM 1405 O O . THR B 2 3 ? 6.24297 16.59383 30.04712 1.000 16.86337 322 THR B O 1
ATOM 1409 N N . THR B 2 4 ? 7.21903 17.86504 28.46393 1.000 17.50108 323 THR B N 1
ATOM 1410 C CA . THR B 2 4 ? 6.12780 18.82656 28.42847 1.000 16.05523 323 THR B CA 1
ATOM 1411 C C . THR B 2 4 ? 4.98091 18.23536 27.60231 1.000 15.30300 323 THR B C 1
ATOM 1412 O O . THR B 2 4 ? 5.11357 17.18093 26.99450 1.000 17.92057 323 THR B O 1
ATOM 1416 N N . LEU B 2 5 ? 3.83479 18.91376 27.60717 1.000 15.03512 324 LEU B N 1
ATOM 1417 C CA . LEU B 2 5 ? 2.59164 18.29716 27.11726 1.000 17.01402 324 LEU B CA 1
ATOM 1418 C C . LEU B 2 5 ? 2.58591 17.84380 25.65487 1.000 15.57198 324 LEU B C 1
ATOM 1419 O O . LEU B 2 5 ? 2.49029 16.63831 25.33384 1.000 14.12913 324 LEU B O 1
ATOM 1424 N N . GLU B 2 6 ? 2.61204 18.82825 24.75348 1.000 16.60465 325 GLU B N 1
ATOM 1425 C CA . GLU B 2 6 ? 2.65103 18.51292 23.33689 1.000 15.68118 325 GLU B CA 1
ATOM 1426 C C . GLU B 2 6 ? 3.88598 17.71249 23.00669 1.000 12.14965 325 GLU B C 1
ATOM 1427 O O . GLU B 2 6 ? 3.87761 16.95396 22.04782 1.000 11.18654 325 GLU B O 1
ATOM 1433 N N . ALA B 2 7 ? 4.96435 17.86505 23.78325 1.000 15.47200 326 ALA B N 1
ATOM 1434 C CA . ALA B 2 7 ? 6.18824 17.13276 23.48670 1.000 13.46549 326 ALA B CA 1
ATOM 1435 C C . ALA B 2 7 ? 6.02372 15.63110 23.64525 1.000 9.74933 326 ALA B C 1
ATOM 1436 O O . ALA B 2 7 ? 6.85404 14.87513 23.13310 1.000 10.76697 326 ALA B O 1
ATOM 1438 N N . LEU B 2 8 ? 4.96191 15.18655 24.31295 1.000 10.68413 327 LEU B N 1
ATOM 1439 C CA . LEU B 2 8 ? 4.74747 13.75454 24.40005 1.000 12.51007 327 LEU B CA 1
ATOM 1440 C C . LEU B 2 8 ? 4.49308 13.15845 23.03505 1.000 12.83639 327 LEU B C 1
ATOM 1441 O O . LEU B 2 8 ? 4.74398 11.96257 22.82704 1.000 15.73564 327 LEU B O 1
ATOM 1446 N N . PHE B 2 9 ? 3.99424 13.94419 22.09105 1.000 10.82623 328 PHE B N 1
ATOM 1447 C CA . PHE B 2 9 ? 3.79945 13.36576 20.77276 1.000 12.79425 328 PHE B CA 1
ATOM 1448 C C . PHE B 2 9 ? 4.96375 13.51865 19.82966 1.000 7.61601 328 PHE B C 1
ATOM 1449 O O . PHE B 2 9 ? 4.83053 13.12517 18.67601 1.000 8.48709 328 PHE B O 1
ATOM 1457 N N . GLN B 2 10 ? 6.08988 14.04859 20.27800 1.000 8.16252 329 GLN B N 1
ATOM 1458 C CA . GLN B 2 10 ? 7.25214 14.11100 19.42474 1.000 7.94581 329 GLN B CA 1
ATOM 1459 C C . GLN B 2 10 ? 7.53588 12.73880 18.80586 1.000 8.15731 329 GLN B C 1
ATOM 1460 O O . GLN B 2 10 ? 7.40050 11.71810 19.51464 1.000 9.35911 329 GLN B O 1
#

InterPro domains:
  IPR000315 B-box-type zinc finger [PF00643] (128-166)
  IPR000315 B-box-type zinc finger [PS50119] (125-166)
  IPR000315 B-box-type zinc finger [SM00336] (125-166)
  IPR001841 Zinc finger, RING-type [PS50089] (29-82)
  IPR001841 Zinc finger, RING-type [SM00184] (29-81)
  IPR001870 B30.2/SPRY domain [PS50188] (324-511)
  IPR003877 SPRY domain [PF00622] (396-500)
  IPR003877 SPRY domain [SM00449] (394-507)
  IPR003879 Butyrophylin-like, SPRY domain [PR01407] (340-357)
  IPR003879 Butyrophylin-like, SPRY domain [PR01407] (357-374)
  IPR003879 Butyrophylin-like, SPRY domain [PR01407] (379-403)
  IPR003879 Butyrophylin-like, SPRY domain [PR01407] (409-422)
  IPR003879 Butyrophylin-like, SPRY domain [PR01407] (452-476)
  IPR003879 Butyrophylin-like, SPRY domain [PR01407] (482-500)
  IPR006574 SPRY-associated [PF13765] (344-392)
  IPR006574 SPRY-associated [SM00589] (341-393)
  IPR013083 Zinc finger, RING/FYVE/PHD-type [G3DSA:3.30.40.10] (12-109)
  IPR013320 Concanavalin A-like lectin/glucanase domain superfamily [SSF49899] (340-508)
  IPR017907 Zinc finger, RING-type, conserved site [PS00518] (44-53)
  IPR020457 Zinc finger, B-box, chordata [PR01406] (138-155)

Organism: Homo sapiens (NCBI:txid9606)